Protein AF-A0AAU9WNB5-F1 (afdb_monomer_lite)

pLDDT: mean 77.64, std 17.37, range [28.16, 93.88]

Secondary structure (DSSP, 8-state):
---HHHHHHHHHHHHHHHHHHHHHHHHHHHHHTTT--TTTSTTSSS-HHHHHHHHHHHHHHHHHHHHHHHHHHHTSTTB-HHHHHHHHTT-HHHHHHHHHHHHHHHHHIIIIITT--HHHHHHHHHHHHHHHHHHHHHHHHHH--HHHHHHHHHHHS-HHHHHHHHHHHHHHHHHHHHHHHHHHHHHHHHHHTT---S-SSHHHHHHHHHHHHHHHHHHHHHHHHHHHS-----S-B---S---GGGHHHHHHHHHHHTTS----

Sequence (265 aa):
MVLWPIGFAFALLWLIRLTFTLLFVVPAFACLSNDTSTEVCGNSVFTQRKKDDINIAGTFVEAGNSILIILLIFLWGNFNVANFFLATLRLAVFWYWMGLFCVQIVSIINTDVLPGEGSWIAIGVGLFLEFATLMLLCLALKFVKKSIVSAWIYRSTSQRWAKFFYCIYVSTLWMYLLRNLALVTYDMALFAMNINSHAKSKQIDHLTRIINIATRSSFVQFFYAAIFRNIKLSNVCEEGGRVAQTGQGLVDSLDTVLKWEPSIK

Foldseek 3Di:
DPCVVVLVVLVVLLVVLVVLLCLQLVLLVQQLVVLAGLCPSAQRVHHNVVSLVSLLVSLQSLLVVLVVLLVVLPPPPQFDPVVLVVVLVVDPVSVVLVVLLVLLLVLLCQFQVVVDDPSSNSNSVSNNSNSVSLSSSLSSLLQDFLVNLLVVLPVPDPPVVSVSSSCSVLSVLVSLLSSLVSQLVSLVSCQVSVRADNGPDSVSRNSNSVSSNVSSVVSNVSSVCSNPPRDDDDPSGPPPDDDDPVCVVVVVVVVVVVVPDDDDD

Structure (mmCIF, N/CA/C/O backbone):
data_AF-A0AAU9WNB5-F1
#
_entry.id   AF-A0AAU9WNB5-F1
#
loop_
_atom_site.group_PDB
_atom_site.id
_atom_site.type_symbol
_atom_site.label_atom_id
_atom_site.label_alt_id
_atom_site.label_comp_id
_atom_site.label_asym_id
_atom_site.label_entity_id
_atom_site.label_seq_id
_atom_site.pdbx_PDB_ins_code
_atom_site.Cartn_x
_atom_site.Cartn_y
_atom_site.Cartn_z
_atom_site.occupancy
_atom_site.B_iso_or_equiv
_atom_site.auth_seq_id
_atom_site.auth_comp_id
_atom_site.auth_asym_id
_atom_site.auth_atom_id
_atom_site.pdbx_PDB_model_num
ATOM 1 N N . MET A 1 1 ? -22.357 12.833 15.442 1.00 49.22 1 MET A N 1
ATOM 2 C CA . MET A 1 1 ? -21.345 13.013 14.379 1.00 49.22 1 MET A CA 1
ATOM 3 C C . MET A 1 1 ? -21.885 12.355 13.121 1.00 49.22 1 MET A C 1
ATOM 5 O O . MET A 1 1 ? -22.282 11.197 13.186 1.00 49.22 1 MET A O 1
ATOM 9 N N . VAL A 1 2 ? -22.029 13.092 12.020 1.00 57.69 2 VAL A N 1
ATOM 10 C CA . VAL A 1 2 ? -22.652 12.556 10.802 1.00 57.69 2 VAL A CA 1
ATOM 11 C C . VAL A 1 2 ? -21.622 11.648 10.121 1.00 57.69 2 VAL A C 1
ATOM 13 O O . VAL A 1 2 ? -20.703 12.125 9.472 1.00 57.69 2 VAL A O 1
ATOM 16 N N . LEU A 1 3 ? -21.727 10.333 10.341 1.00 69.06 3 LEU A N 1
ATOM 17 C CA . LEU A 1 3 ? -20.844 9.299 9.766 1.00 69.06 3 LEU A CA 1
ATOM 18 C C . LEU A 1 3 ? -20.997 9.158 8.242 1.00 69.06 3 LEU A C 1
ATOM 20 O O . LEU A 1 3 ? -20.143 8.594 7.571 1.00 69.06 3 LEU A O 1
ATOM 24 N N . TRP A 1 4 ? -22.0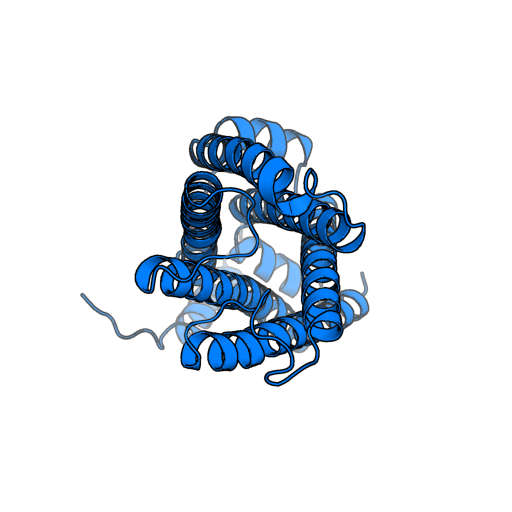80 9.690 7.688 1.00 71.56 4 TRP A N 1
ATOM 25 C CA . TRP A 1 4 ? -22.433 9.637 6.271 1.00 71.56 4 TRP A CA 1
ATOM 26 C C . TRP A 1 4 ? -21.386 10.171 5.284 1.00 71.56 4 TRP A C 1
ATOM 28 O O . TRP A 1 4 ? -21.001 9.400 4.406 1.00 71.56 4 TRP A O 1
ATOM 38 N N . PRO A 1 5 ? -20.897 11.424 5.393 1.00 78.56 5 PRO A N 1
ATOM 39 C CA . PRO A 1 5 ? -19.855 11.942 4.509 1.00 78.56 5 PRO A CA 1
ATOM 40 C C . PRO A 1 5 ? -18.595 11.081 4.560 1.00 78.56 5 PRO A C 1
ATOM 42 O O . PRO A 1 5 ? -17.977 10.845 3.528 1.00 78.56 5 PRO A O 1
ATOM 45 N N . ILE A 1 6 ? -18.264 10.544 5.738 1.00 77.56 6 ILE A N 1
ATOM 46 C CA . ILE A 1 6 ? -17.130 9.639 5.912 1.00 77.56 6 ILE A CA 1
ATOM 47 C C . ILE A 1 6 ? -17.384 8.349 5.121 1.00 77.56 6 ILE A C 1
ATOM 49 O O . ILE A 1 6 ? -16.577 7.991 4.276 1.00 77.56 6 ILE A O 1
ATOM 53 N N . GLY A 1 7 ? -18.528 7.684 5.296 1.00 78.44 7 GLY A N 1
ATOM 54 C CA . GLY A 1 7 ? -18.840 6.446 4.559 1.00 78.44 7 GLY A CA 1
ATOM 55 C C . GLY A 1 7 ? -18.904 6.616 3.055 1.00 78.44 7 GLY A C 1
ATOM 56 O O . GLY A 1 7 ? -18.404 5.762 2.330 1.00 78.44 7 GLY A O 1
ATOM 57 N N . PHE A 1 8 ? -19.490 7.717 2.589 1.00 82.75 8 PHE A N 1
ATOM 58 C CA . PHE A 1 8 ? -19.524 8.034 1.167 1.00 82.75 8 PHE A CA 1
ATOM 59 C C . PHE A 1 8 ? -18.112 8.252 0.614 1.00 82.75 8 PHE A C 1
ATOM 61 O O . PHE A 1 8 ? -17.765 7.668 -0.410 1.00 82.75 8 PHE A O 1
ATOM 68 N N . ALA A 1 9 ? -17.271 9.009 1.328 1.00 82.94 9 ALA A N 1
ATOM 69 C CA . ALA A 1 9 ? -15.869 9.172 0.964 1.00 82.94 9 ALA A CA 1
ATOM 70 C C . ALA A 1 9 ? -15.151 7.816 0.915 1.00 82.94 9 ALA A C 1
ATOM 72 O O . ALA A 1 9 ? -14.508 7.510 -0.079 1.00 82.94 9 ALA A O 1
ATOM 73 N N . PHE A 1 10 ? -15.327 6.949 1.915 1.00 82.56 10 PHE A N 1
ATOM 74 C CA . PHE A 1 10 ? -14.733 5.609 1.912 1.00 82.56 10 PHE A CA 1
ATOM 75 C C . PHE A 1 10 ? -15.207 4.730 0.755 1.00 82.56 10 PHE A C 1
ATOM 77 O O . PHE A 1 10 ? -14.392 4.024 0.167 1.00 82.56 10 PHE A O 1
ATOM 84 N N . ALA A 1 11 ? -16.494 4.767 0.411 1.00 86.25 11 ALA A N 1
ATOM 85 C CA . ALA A 1 11 ? -17.019 4.035 -0.737 1.00 86.25 11 ALA A CA 1
ATOM 86 C C . ALA A 1 11 ? -16.405 4.544 -2.051 1.00 86.25 11 ALA A C 1
ATOM 88 O O . ALA A 1 11 ? -16.020 3.747 -2.906 1.00 86.25 11 ALA A O 1
ATOM 89 N N . LEU A 1 12 ? -16.248 5.863 -2.192 1.00 87.81 12 LEU A N 1
ATOM 90 C CA . LEU A 1 12 ? -15.590 6.461 -3.349 1.00 87.81 12 LEU A CA 1
ATOM 91 C C . LEU A 1 12 ? -14.110 6.062 -3.422 1.00 87.81 12 LEU A C 1
ATOM 93 O O . LEU A 1 12 ? -13.644 5.627 -4.470 1.00 87.81 12 LEU A O 1
ATOM 97 N N . LEU A 1 13 ? -13.381 6.137 -2.307 1.00 85.81 13 LEU A N 1
ATOM 98 C CA . LEU A 1 13 ? -11.979 5.718 -2.238 1.00 85.81 13 LEU A CA 1
ATOM 99 C C . LEU A 1 13 ? -11.810 4.225 -2.534 1.00 85.81 13 LEU A C 1
ATOM 101 O O . LEU A 1 13 ? -10.850 3.830 -3.195 1.00 85.81 13 LEU A O 1
ATOM 105 N N . TRP A 1 14 ? -12.763 3.402 -2.094 1.00 88.50 14 TRP A N 1
ATOM 106 C CA . TRP A 1 14 ? -12.820 1.981 -2.417 1.00 88.50 14 TRP A CA 1
ATOM 107 C C . TRP A 1 14 ? -12.959 1.754 -3.930 1.00 88.50 14 TRP A C 1
ATOM 109 O O . TRP A 1 14 ? -12.175 0.996 -4.503 1.00 88.50 14 TRP A O 1
ATOM 119 N N . LEU A 1 15 ? -13.882 2.464 -4.594 1.00 89.62 15 LEU A N 1
ATOM 120 C CA . LEU A 1 15 ? -14.081 2.390 -6.049 1.00 89.62 15 LEU A CA 1
ATOM 121 C C . LEU A 1 15 ? -12.853 2.867 -6.827 1.00 89.62 15 LEU A C 1
ATOM 123 O O . LEU A 1 15 ? -12.437 2.222 -7.792 1.00 89.62 15 LEU A O 1
ATOM 127 N N . ILE A 1 16 ? -12.246 3.972 -6.393 1.00 89.31 16 ILE A N 1
ATOM 128 C CA . ILE A 1 16 ? -11.027 4.506 -7.001 1.00 89.31 16 ILE A CA 1
ATOM 129 C C . ILE A 1 16 ? -9.899 3.474 -6.883 1.00 89.31 16 ILE A C 1
ATOM 131 O O . ILE A 1 16 ? -9.244 3.164 -7.878 1.00 89.31 16 ILE A O 1
ATOM 135 N N . ARG A 1 17 ? -9.701 2.878 -5.700 1.00 88.00 17 ARG A N 1
ATOM 136 C CA . ARG A 1 17 ? -8.678 1.844 -5.491 1.00 88.00 17 ARG A CA 1
ATOM 137 C C . ARG A 1 17 ? -8.916 0.619 -6.369 1.00 88.00 17 ARG A C 1
ATOM 139 O O . ARG A 1 17 ? -7.965 0.113 -6.964 1.00 88.00 17 ARG A O 1
ATOM 146 N N . LEU A 1 18 ? -10.160 0.148 -6.469 1.00 88.94 18 LEU A N 1
ATOM 147 C CA . LEU A 1 18 ? -10.516 -0.962 -7.355 1.00 88.94 18 LEU A CA 1
ATOM 148 C C . LEU A 1 18 ? -10.165 -0.638 -8.806 1.00 88.94 18 LEU A C 1
ATOM 150 O O . LEU A 1 18 ? -9.531 -1.446 -9.479 1.00 88.94 18 LEU A O 1
ATOM 154 N N . THR A 1 19 ? -10.502 0.571 -9.248 1.00 90.94 19 THR A N 1
ATOM 155 C CA . THR A 1 19 ? -10.218 1.042 -10.604 1.00 90.94 19 THR A CA 1
ATOM 156 C C . THR A 1 19 ? -8.719 1.047 -10.892 1.00 90.94 19 THR A C 1
ATOM 158 O O . THR A 1 19 ? -8.293 0.423 -11.857 1.00 90.94 19 THR A O 1
ATOM 161 N N . PHE A 1 20 ? -7.895 1.661 -10.036 1.00 89.56 20 PHE A N 1
ATOM 162 C CA . PHE A 1 20 ? -6.438 1.673 -10.228 1.00 89.56 20 PHE A CA 1
ATOM 163 C C . PHE A 1 20 ? -5.807 0.280 -10.145 1.00 89.56 20 PHE A C 1
ATOM 165 O O . PHE A 1 20 ? -4.885 -0.014 -10.899 1.00 89.56 20 PHE A O 1
ATOM 172 N N . THR A 1 21 ? -6.331 -0.601 -9.290 1.00 88.75 21 THR A N 1
ATOM 173 C CA . THR A 1 21 ? -5.864 -1.994 -9.225 1.00 88.75 21 THR A CA 1
ATOM 174 C C . THR A 1 21 ? -6.124 -2.711 -10.552 1.00 88.75 21 THR A C 1
ATOM 176 O O . THR A 1 21 ? -5.228 -3.357 -11.086 1.00 88.75 21 THR A O 1
ATOM 179 N N . LEU A 1 22 ? -7.318 -2.557 -11.133 1.00 89.62 22 LEU A N 1
ATOM 180 C CA . LEU A 1 22 ? -7.649 -3.149 -12.434 1.00 89.62 22 LEU A CA 1
ATOM 181 C C . LEU A 1 22 ? -6.843 -2.525 -13.581 1.00 89.62 22 LEU A C 1
ATOM 183 O O . LEU A 1 22 ? -6.348 -3.250 -14.442 1.00 89.62 22 LEU A O 1
ATOM 187 N N . LEU A 1 23 ? -6.673 -1.200 -13.570 1.00 90.00 23 LEU A N 1
ATOM 188 C CA . LEU A 1 23 ? -5.874 -0.475 -14.562 1.00 90.00 23 LEU A CA 1
ATOM 189 C C . LEU A 1 23 ? -4.389 -0.854 -14.530 1.00 90.00 23 LEU A C 1
ATOM 191 O O . LEU A 1 23 ? -3.723 -0.693 -15.546 1.00 90.00 23 LEU A O 1
ATOM 195 N N . PHE A 1 24 ? -3.886 -1.373 -13.408 1.00 87.94 24 PHE A N 1
ATOM 196 C CA . PHE A 1 24 ? -2.554 -1.969 -13.315 1.00 87.94 24 PHE A CA 1
ATOM 197 C C . PHE A 1 24 ? -2.538 -3.431 -13.787 1.00 87.94 24 PHE A C 1
ATOM 199 O O . PHE A 1 24 ? -1.715 -3.819 -14.615 1.00 87.94 24 PHE A O 1
ATOM 206 N N . VAL A 1 25 ? -3.470 -4.249 -13.286 1.00 88.38 25 VAL A N 1
ATOM 207 C CA . VAL A 1 25 ? -3.493 -5.701 -13.523 1.00 88.38 25 VAL A CA 1
ATOM 208 C C . VAL A 1 25 ? -3.704 -6.050 -14.998 1.00 88.38 25 VAL A C 1
ATOM 210 O O . VAL A 1 25 ? -3.050 -6.957 -15.508 1.00 88.38 25 VAL A O 1
ATOM 213 N N . VAL A 1 26 ? -4.592 -5.340 -15.700 1.00 88.56 26 VAL A N 1
ATOM 214 C CA . VAL A 1 26 ? -4.909 -5.647 -17.106 1.00 88.56 26 VAL A CA 1
ATOM 215 C C . VAL A 1 26 ? -3.683 -5.468 -18.023 1.00 88.56 26 VAL A C 1
ATOM 217 O O . VAL A 1 26 ? -3.340 -6.422 -18.725 1.00 88.56 26 VAL A O 1
ATOM 220 N N . PRO A 1 27 ? -2.965 -4.326 -18.008 1.00 86.06 27 PRO A N 1
ATOM 221 C CA . PRO A 1 27 ? -1.699 -4.194 -18.730 1.00 86.06 27 PRO A CA 1
ATOM 222 C C . PRO A 1 27 ? -0.629 -5.175 -18.255 1.00 86.06 27 PRO A C 1
ATOM 224 O O . PRO A 1 27 ? 0.091 -5.718 -19.085 1.00 86.06 27 PRO A O 1
ATOM 227 N N . ALA A 1 28 ? -0.532 -5.435 -16.947 1.00 86.75 28 ALA A N 1
ATOM 228 C CA . ALA A 1 28 ? 0.459 -6.359 -16.403 1.00 86.75 28 ALA A CA 1
ATOM 229 C C . ALA A 1 28 ? 0.333 -7.765 -17.008 1.00 86.75 28 ALA A C 1
ATOM 231 O O . ALA A 1 28 ? 1.332 -8.331 -17.450 1.00 86.75 28 ALA A O 1
ATOM 232 N N . PHE A 1 29 ? -0.888 -8.298 -17.119 1.00 88.06 29 PHE A N 1
ATOM 233 C CA . PHE A 1 29 ? -1.125 -9.584 -17.780 1.00 88.06 29 PHE A CA 1
ATOM 234 C C . PHE A 1 29 ? -0.746 -9.571 -19.263 1.00 88.06 29 PHE A C 1
ATOM 236 O O . PHE A 1 29 ? -0.083 -10.497 -19.724 1.00 88.06 29 PHE A O 1
ATOM 243 N N . ALA A 1 30 ? -1.126 -8.524 -20.001 1.00 87.44 30 ALA A N 1
ATOM 244 C CA . ALA A 1 30 ? -0.807 -8.403 -21.425 1.00 87.44 30 ALA A CA 1
ATOM 245 C C . ALA A 1 30 ? 0.701 -8.242 -21.696 1.00 87.44 30 ALA A C 1
ATOM 247 O O . ALA A 1 30 ? 1.187 -8.589 -22.770 1.00 87.44 30 ALA A O 1
ATOM 248 N N . CYS A 1 31 ? 1.446 -7.691 -20.740 1.00 86.38 31 CYS A N 1
ATOM 249 C CA . CYS A 1 31 ? 2.894 -7.548 -20.840 1.00 86.38 31 CYS A CA 1
ATOM 250 C C . CYS A 1 31 ? 3.626 -8.839 -20.482 1.00 86.38 31 CYS A C 1
ATOM 252 O O . CYS A 1 31 ? 4.516 -9.257 -21.225 1.00 86.38 31 CYS A O 1
ATOM 254 N N . LEU A 1 32 ? 3.182 -9.519 -19.421 1.00 87.44 32 LEU A N 1
ATOM 255 C CA . LEU A 1 32 ? 3.701 -10.832 -19.045 1.00 87.44 32 LEU A CA 1
ATOM 256 C C . LEU A 1 32 ? 3.471 -11.879 -20.140 1.00 87.44 32 LEU A C 1
ATOM 258 O O . LEU A 1 32 ? 4.357 -12.689 -20.379 1.00 87.44 32 LEU A O 1
ATOM 262 N N . SER A 1 33 ? 2.340 -11.841 -20.856 1.00 86.69 33 SER A N 1
ATOM 263 C CA . SER A 1 33 ? 2.106 -12.748 -21.993 1.00 86.69 33 SER A CA 1
ATOM 264 C C . SER A 1 33 ? 3.069 -12.535 -23.164 1.00 86.69 33 SER A C 1
ATOM 266 O O . SER A 1 33 ? 3.174 -13.403 -24.023 1.00 86.69 33 SER A O 1
ATOM 268 N N . ASN A 1 34 ? 3.748 -11.386 -23.203 1.00 85.31 34 ASN A N 1
ATOM 269 C CA . ASN A 1 34 ? 4.757 -11.043 -24.200 1.00 85.31 34 ASN A CA 1
ATOM 270 C C . ASN A 1 34 ? 6.186 -11.113 -23.627 1.00 85.31 34 ASN A C 1
ATOM 272 O O . ASN A 1 34 ? 7.084 -10.506 -24.202 1.00 85.31 34 ASN A O 1
ATOM 276 N N . ASP A 1 35 ? 6.395 -11.774 -22.480 1.00 84.62 35 ASP A N 1
ATOM 277 C CA . ASP A 1 35 ? 7.688 -11.876 -21.781 1.00 84.62 35 ASP A CA 1
ATOM 278 C C . ASP A 1 35 ? 8.344 -10.512 -21.481 1.00 84.62 35 ASP A C 1
ATOM 280 O O . ASP A 1 35 ? 9.567 -10.359 -21.462 1.00 84.62 35 ASP A O 1
ATOM 284 N N . THR A 1 36 ? 7.521 -9.489 -21.234 1.00 83.00 36 THR A N 1
ATOM 285 C CA . THR A 1 36 ? 7.970 -8.119 -20.948 1.00 83.00 36 THR A CA 1
ATOM 286 C C . THR A 1 36 ? 7.381 -7.595 -19.646 1.00 83.00 36 THR A C 1
ATOM 288 O O . THR A 1 36 ? 6.345 -8.058 -19.168 1.00 83.00 36 THR A O 1
ATOM 291 N N . SER A 1 37 ? 8.038 -6.596 -19.062 1.00 81.44 37 SER A N 1
ATOM 292 C CA . SER A 1 37 ? 7.531 -5.894 -17.888 1.00 81.44 37 SER A CA 1
ATOM 293 C C . SER A 1 37 ? 6.691 -4.675 -18.291 1.00 81.44 37 SER A C 1
ATOM 295 O O . SER A 1 37 ? 6.804 -4.155 -19.406 1.00 81.44 37 SER A O 1
ATOM 297 N N . THR A 1 38 ? 5.830 -4.193 -17.395 1.00 81.19 38 THR A N 1
ATOM 298 C CA . THR A 1 38 ? 4.953 -3.033 -17.615 1.00 81.19 38 THR A CA 1
ATOM 299 C C . THR A 1 38 ? 5.709 -1.773 -18.028 1.00 81.19 38 THR A C 1
ATOM 301 O O . THR A 1 38 ? 5.156 -0.945 -18.756 1.00 81.19 38 THR A O 1
ATOM 304 N N . GLU A 1 39 ? 6.974 -1.665 -17.631 1.00 76.06 39 GLU A N 1
ATOM 305 C CA . GLU A 1 39 ? 7.881 -0.549 -17.899 1.00 76.06 39 GLU A CA 1
ATOM 306 C C . GLU A 1 39 ? 8.446 -0.552 -19.332 1.00 76.06 39 GLU A C 1
ATOM 308 O O . GLU A 1 39 ? 8.799 0.503 -19.848 1.00 76.06 39 GLU A O 1
ATOM 313 N N . VAL A 1 40 ? 8.525 -1.714 -19.997 1.00 79.50 40 VAL A N 1
ATOM 314 C CA . VAL A 1 40 ? 9.195 -1.855 -21.314 1.00 79.50 40 VAL A CA 1
ATOM 315 C C . VAL A 1 40 ? 8.317 -2.452 -22.412 1.00 79.50 40 VAL A C 1
ATOM 317 O O . VAL A 1 40 ? 8.664 -2.420 -23.588 1.00 79.50 40 VAL A O 1
ATOM 320 N N . CYS A 1 41 ? 7.137 -2.943 -22.054 1.00 82.06 41 CYS A N 1
ATOM 321 C CA . CYS A 1 41 ? 6.140 -3.560 -22.932 1.00 82.06 41 CYS A CA 1
ATOM 322 C C . CYS A 1 41 ? 5.514 -2.608 -23.986 1.00 82.06 41 CYS A C 1
ATOM 324 O O . CYS A 1 41 ? 4.575 -2.963 -24.703 1.00 82.06 41 CYS A O 1
ATOM 326 N N . GLY A 1 42 ? 6.004 -1.369 -24.090 1.00 79.50 42 GLY A N 1
ATOM 327 C CA . GLY A 1 42 ? 5.587 -0.413 -25.112 1.00 79.50 42 GLY A CA 1
ATOM 328 C C . GLY A 1 42 ? 4.097 -0.077 -25.032 1.00 79.50 42 GLY A C 1
ATOM 329 O O . GLY A 1 42 ? 3.566 0.169 -23.951 1.00 79.50 42 GLY A O 1
ATOM 330 N N . ASN A 1 43 ? 3.419 -0.062 -26.182 1.00 86.12 43 ASN A N 1
ATOM 331 C CA . ASN A 1 43 ? 2.025 0.382 -26.302 1.00 86.12 43 ASN A CA 1
ATOM 332 C C . ASN A 1 43 ? 0.986 -0.752 -26.184 1.00 86.12 43 ASN A C 1
ATOM 334 O O . ASN A 1 43 ? -0.141 -0.598 -26.658 1.00 86.12 43 ASN A O 1
ATOM 338 N N . SER A 1 44 ? 1.347 -1.895 -25.589 1.00 76.38 44 SER A N 1
ATOM 339 C CA . SER A 1 44 ? 0.384 -2.972 -25.332 1.00 76.38 44 SER A CA 1
ATOM 340 C C . SER A 1 44 ? -0.675 -2.512 -24.322 1.00 76.38 44 SER A C 1
ATOM 342 O O . SER A 1 44 ? -0.335 -2.080 -23.218 1.00 76.38 44 SER A O 1
ATOM 344 N N . VAL A 1 45 ? -1.957 -2.603 -24.699 1.00 82.94 45 VAL A N 1
ATOM 345 C CA . VAL A 1 45 ? -3.151 -2.108 -23.971 1.00 82.94 45 VAL A CA 1
ATOM 346 C C . VAL A 1 45 ? -3.212 -0.581 -23.826 1.00 82.94 45 VAL A C 1
ATOM 348 O O . VAL A 1 45 ? -4.187 0.042 -24.247 1.00 82.94 45 VAL A O 1
ATOM 351 N N . PHE A 1 46 ? -2.177 0.036 -23.261 1.00 84.06 46 PHE A N 1
ATOM 352 C CA . PHE A 1 46 ? -2.035 1.482 -23.104 1.00 84.06 46 PHE A CA 1
ATOM 353 C C . PHE A 1 46 ? -0.665 1.940 -23.598 1.00 84.06 46 PHE A C 1
ATOM 355 O O . PHE A 1 46 ? 0.286 1.164 -23.643 1.00 84.06 46 PHE A O 1
ATOM 362 N N . THR A 1 47 ? -0.541 3.227 -23.928 1.00 86.62 47 THR A N 1
ATOM 363 C CA . THR A 1 47 ? 0.769 3.815 -24.234 1.00 86.62 47 THR A CA 1
ATOM 364 C C . THR A 1 47 ? 1.679 3.794 -23.004 1.00 86.62 47 THR A C 1
ATOM 366 O O . THR A 1 47 ? 1.177 3.902 -21.884 1.00 86.62 47 THR A O 1
ATOM 369 N N . GLN A 1 48 ? 3.005 3.710 -23.193 1.00 83.31 48 GLN A N 1
ATOM 370 C CA . GLN A 1 48 ? 3.961 3.663 -22.070 1.00 83.31 48 GLN A CA 1
ATOM 371 C C . GLN A 1 48 ? 3.735 4.808 -21.075 1.00 83.31 48 GLN A C 1
ATOM 373 O O . GLN A 1 48 ? 3.490 4.566 -19.900 1.00 83.31 48 GLN A O 1
ATOM 378 N N . ARG A 1 49 ? 3.617 6.037 -21.591 1.00 84.12 49 ARG A N 1
ATOM 379 C CA . ARG A 1 49 ? 3.302 7.227 -20.792 1.00 84.12 49 ARG A CA 1
ATOM 380 C C . ARG A 1 49 ? 2.028 7.082 -19.953 1.00 84.12 49 ARG A C 1
ATOM 382 O O . ARG A 1 49 ? 2.018 7.471 -18.795 1.00 84.12 49 ARG A O 1
ATOM 389 N N . LYS A 1 50 ? 0.955 6.512 -20.516 1.00 85.81 50 LYS A N 1
ATOM 390 C CA . LYS A 1 50 ? -0.295 6.305 -19.768 1.00 85.81 50 LYS A CA 1
ATOM 391 C C . LYS A 1 50 ? -0.131 5.262 -18.668 1.00 85.81 50 LYS A C 1
ATOM 393 O O . LYS A 1 50 ? -0.729 5.430 -17.614 1.00 85.81 50 LYS A O 1
ATOM 398 N N . LYS A 1 51 ? 0.644 4.197 -18.899 1.00 85.81 51 LYS A N 1
ATOM 399 C CA . LYS A 1 51 ? 0.944 3.200 -17.859 1.00 85.81 51 LYS A CA 1
ATOM 400 C C . LYS A 1 51 ? 1.734 3.834 -16.717 1.00 85.81 51 LYS A C 1
ATOM 402 O O . LYS A 1 51 ? 1.367 3.640 -15.563 1.00 85.81 51 LYS A O 1
ATOM 407 N N . ASP A 1 52 ? 2.737 4.646 -17.039 1.00 82.62 52 ASP A N 1
ATOM 408 C CA . ASP A 1 52 ? 3.538 5.360 -16.042 1.00 82.62 52 ASP A CA 1
ATOM 409 C C . ASP A 1 52 ? 2.660 6.335 -15.235 1.00 82.62 52 ASP A C 1
ATOM 411 O O . ASP A 1 52 ? 2.665 6.292 -14.006 1.00 82.62 52 ASP A O 1
ATOM 415 N N . ASP A 1 53 ? 1.814 7.129 -15.904 1.00 85.50 53 ASP A N 1
ATOM 416 C CA . ASP A 1 53 ? 0.862 8.045 -15.255 1.00 85.50 53 ASP A CA 1
ATOM 417 C C . ASP A 1 53 ? -0.131 7.296 -14.343 1.00 85.50 53 ASP A C 1
ATOM 419 O O . ASP A 1 53 ? -0.403 7.732 -13.221 1.00 85.50 53 ASP A O 1
ATOM 423 N N . ILE A 1 54 ? -0.662 6.152 -14.796 1.00 87.31 54 ILE A N 1
ATOM 424 C CA . ILE A 1 54 ? -1.562 5.289 -14.012 1.00 87.31 54 ILE A CA 1
ATOM 425 C C . ILE A 1 54 ? -0.842 4.732 -12.783 1.00 87.31 54 ILE A C 1
ATOM 427 O O . ILE A 1 54 ? -1.421 4.738 -11.696 1.00 87.31 54 ILE A O 1
ATOM 431 N N . ASN A 1 55 ? 0.402 4.276 -12.930 1.00 84.88 55 ASN A N 1
ATOM 432 C CA . ASN A 1 55 ? 1.194 3.736 -11.829 1.00 84.88 55 ASN A CA 1
ATOM 433 C C . ASN A 1 55 ? 1.509 4.819 -10.794 1.00 84.88 55 ASN A C 1
ATOM 435 O O . ASN A 1 55 ? 1.304 4.599 -9.599 1.00 84.88 55 ASN A O 1
ATOM 439 N N . ILE A 1 56 ? 1.924 6.009 -11.240 1.00 85.50 56 ILE A N 1
ATOM 440 C CA . ILE A 1 56 ? 2.167 7.169 -10.373 1.00 85.50 56 ILE A CA 1
ATOM 441 C C . ILE A 1 56 ? 0.886 7.519 -9.615 1.00 85.50 56 ILE A C 1
ATOM 443 O O . ILE A 1 56 ? 0.863 7.501 -8.382 1.00 85.50 56 ILE A O 1
ATOM 447 N N . ALA A 1 57 ? -0.204 7.787 -10.338 1.00 87.81 57 ALA A N 1
ATOM 448 C CA . ALA A 1 57 ? -1.471 8.184 -9.738 1.00 87.81 57 ALA A CA 1
ATOM 449 C C . ALA A 1 57 ? -2.003 7.110 -8.780 1.00 87.81 57 ALA A C 1
ATOM 451 O O . ALA A 1 57 ? -2.397 7.424 -7.658 1.00 87.81 57 ALA A O 1
ATOM 452 N N . GLY A 1 58 ? -1.950 5.839 -9.180 1.00 86.44 58 GLY A N 1
ATOM 453 C CA . GLY A 1 58 ? -2.384 4.713 -8.363 1.00 86.44 58 GLY A CA 1
ATOM 454 C C . GLY A 1 58 ? -1.594 4.584 -7.064 1.00 86.44 58 GLY A C 1
ATOM 455 O O . GLY A 1 58 ? -2.184 4.263 -6.028 1.00 86.44 58 GLY A O 1
ATOM 456 N N . THR A 1 59 ? -0.289 4.852 -7.095 1.00 87.31 59 THR A N 1
ATOM 457 C CA . THR A 1 59 ? 0.602 4.818 -5.924 1.00 87.31 59 THR A CA 1
ATOM 458 C C . THR A 1 59 ? 0.304 5.977 -4.965 1.00 87.31 59 THR A C 1
ATOM 460 O O . THR A 1 59 ? 0.096 5.770 -3.769 1.00 87.31 59 THR A O 1
ATOM 463 N N . PHE A 1 60 ? 0.161 7.203 -5.479 1.00 88.00 60 PHE A N 1
ATOM 464 C CA . PHE A 1 60 ? -0.199 8.365 -4.654 1.00 88.00 60 PHE A CA 1
ATOM 465 C C . PHE A 1 60 ? -1.597 8.253 -4.044 1.00 88.00 60 PHE A C 1
ATOM 467 O O . PHE A 1 60 ? -1.795 8.596 -2.878 1.00 88.00 60 PHE A O 1
ATOM 474 N N . VAL A 1 61 ? -2.566 7.736 -4.802 1.00 89.75 61 VAL A N 1
ATOM 475 C CA . VAL A 1 61 ? -3.913 7.446 -4.295 1.00 89.75 61 VAL A CA 1
ATOM 476 C C . VAL A 1 61 ? -3.857 6.430 -3.154 1.00 89.75 61 VAL A C 1
ATOM 478 O O . VAL A 1 61 ? -4.572 6.579 -2.164 1.00 89.75 61 VAL A O 1
ATOM 481 N N . GLU A 1 62 ? -2.998 5.415 -3.250 1.00 88.94 62 GLU A N 1
ATOM 482 C CA . GLU A 1 62 ? -2.848 4.406 -2.199 1.00 88.94 62 GLU A CA 1
ATOM 483 C C . GLU A 1 62 ? -2.280 4.991 -0.910 1.00 88.94 62 GLU A C 1
ATOM 485 O O . GLU A 1 62 ? -2.815 4.755 0.179 1.00 88.94 62 GLU A O 1
ATOM 490 N N . ALA A 1 63 ? -1.237 5.805 -1.049 1.00 90.12 63 ALA A N 1
ATOM 491 C CA . ALA A 1 63 ? -0.658 6.543 0.056 1.00 90.12 63 ALA A CA 1
ATOM 492 C C . ALA A 1 63 ? -1.680 7.486 0.705 1.00 90.12 63 ALA A C 1
ATOM 494 O O . ALA A 1 63 ? -1.873 7.447 1.920 1.00 90.12 63 ALA A O 1
ATOM 495 N N . GLY A 1 64 ? -2.384 8.289 -0.097 1.00 88.69 64 GLY A N 1
ATOM 496 C CA . GLY A 1 64 ? -3.406 9.224 0.379 1.00 88.69 64 GLY A CA 1
ATOM 497 C C . GLY A 1 64 ? -4.541 8.523 1.126 1.00 88.69 64 GLY A C 1
ATOM 498 O O . GLY A 1 64 ? -4.929 8.952 2.213 1.00 88.69 64 GLY A O 1
ATOM 499 N N . ASN A 1 65 ? -5.018 7.393 0.602 1.00 88.69 65 ASN A N 1
ATOM 500 C CA . ASN A 1 65 ? -6.023 6.577 1.277 1.00 88.69 65 ASN A CA 1
ATOM 501 C C . ASN A 1 65 ? -5.517 6.033 2.613 1.00 88.69 65 ASN A C 1
ATOM 503 O O . ASN A 1 65 ? -6.229 6.088 3.614 1.00 88.69 65 ASN A O 1
ATOM 507 N N . SER A 1 66 ? -4.288 5.520 2.640 1.00 91.50 66 SER A N 1
ATOM 508 C CA . SER A 1 66 ? -3.689 4.983 3.862 1.00 91.50 66 SER A CA 1
ATOM 509 C C . SER A 1 66 ? -3.514 6.071 4.918 1.00 91.50 66 SER A C 1
ATOM 511 O O . SER A 1 66 ? -3.887 5.858 6.070 1.00 91.50 66 SER A O 1
ATOM 513 N N . ILE A 1 67 ? -3.065 7.266 4.521 1.00 91.00 67 ILE A N 1
ATOM 514 C CA . ILE A 1 67 ? -2.980 8.448 5.390 1.00 91.00 67 ILE A CA 1
ATOM 515 C C . ILE A 1 67 ? -4.351 8.804 5.958 1.00 91.00 67 ILE A C 1
ATOM 517 O O . ILE A 1 67 ? -4.471 8.985 7.167 1.00 91.00 67 ILE A O 1
ATOM 521 N N . LEU A 1 68 ? -5.394 8.872 5.126 1.00 89.81 68 LEU A N 1
ATOM 522 C CA . LEU A 1 68 ? -6.734 9.221 5.595 1.00 89.81 68 LEU A CA 1
ATOM 523 C C . LEU A 1 68 ? -7.234 8.231 6.655 1.00 89.81 68 LEU A C 1
ATOM 525 O O . LEU A 1 68 ? -7.782 8.643 7.676 1.00 89.81 68 LEU A O 1
ATOM 529 N N . ILE A 1 69 ? -7.009 6.932 6.447 1.00 89.31 69 ILE A N 1
ATOM 530 C CA . ILE A 1 69 ? -7.399 5.898 7.412 1.00 89.31 69 ILE A CA 1
ATOM 531 C C . ILE A 1 69 ? -6.581 6.012 8.700 1.00 89.31 69 ILE A C 1
ATOM 533 O O . ILE A 1 69 ? -7.156 5.932 9.784 1.00 89.31 69 ILE A O 1
ATOM 537 N N . ILE A 1 70 ? -5.269 6.238 8.605 1.00 91.56 70 ILE A N 1
ATOM 538 C CA . ILE A 1 70 ? -4.408 6.461 9.775 1.00 91.56 70 ILE A CA 1
ATOM 539 C C . ILE A 1 70 ? -4.900 7.663 10.577 1.00 91.56 70 ILE A C 1
ATOM 541 O O . ILE A 1 70 ? -5.065 7.554 11.788 1.00 91.56 70 ILE A O 1
ATOM 545 N N . LEU A 1 71 ? -5.186 8.787 9.914 1.00 89.94 71 LEU A N 1
ATOM 546 C CA . LEU A 1 71 ? -5.707 9.986 10.566 1.00 89.94 71 LEU A CA 1
ATOM 547 C C . LEU A 1 71 ? -7.031 9.703 11.269 1.00 89.94 71 LEU A C 1
ATOM 549 O O . LEU A 1 71 ? -7.215 10.118 12.406 1.00 89.94 71 LEU A O 1
ATOM 553 N N . LEU A 1 72 ? -7.933 8.948 10.644 1.00 87.31 72 LEU A N 1
ATOM 554 C CA . LEU A 1 72 ? -9.193 8.560 11.275 1.00 87.31 72 LEU A CA 1
ATOM 555 C C . LEU A 1 72 ? -8.994 7.663 12.497 1.00 87.31 72 LEU A C 1
ATOM 557 O O . LEU A 1 72 ? -9.728 7.816 13.468 1.00 87.31 72 LEU A O 1
ATOM 561 N N . ILE A 1 73 ? -8.010 6.760 12.473 1.00 87.81 73 ILE A N 1
ATOM 562 C CA . ILE A 1 73 ? -7.649 5.948 13.642 1.00 87.81 73 ILE A CA 1
ATOM 563 C C . ILE A 1 73 ? -7.040 6.834 14.733 1.00 87.81 73 ILE A C 1
ATOM 565 O O . ILE A 1 73 ? -7.418 6.710 15.888 1.00 87.81 73 ILE A O 1
ATOM 569 N N . PHE A 1 74 ? -6.130 7.744 14.394 1.00 88.31 74 PHE A N 1
ATOM 570 C CA . PHE A 1 74 ? -5.441 8.596 15.370 1.00 88.31 74 PHE A CA 1
ATOM 571 C C . PHE A 1 74 ? -6.361 9.642 15.999 1.00 88.31 74 PHE A C 1
ATOM 573 O O . PHE A 1 74 ? -6.201 9.981 17.167 1.00 88.31 74 PHE A O 1
ATOM 580 N N . LEU A 1 75 ? -7.337 10.131 15.237 1.00 86.44 75 LEU A N 1
ATOM 581 C CA . LEU A 1 75 ? -8.384 11.032 15.716 1.00 86.44 75 LEU A CA 1
ATOM 582 C C . LEU A 1 75 ? -9.555 10.275 16.359 1.00 86.44 75 LEU A C 1
ATOM 584 O O . LEU A 1 75 ? -10.504 10.897 16.841 1.00 86.44 75 LEU A O 1
ATOM 588 N N . TRP A 1 76 ? -9.521 8.939 16.377 1.00 81.69 76 TRP A N 1
ATOM 589 C CA . TRP A 1 76 ? -10.518 8.153 17.083 1.00 81.69 76 TRP A CA 1
ATOM 590 C C . TRP A 1 76 ? -10.295 8.337 18.580 1.00 81.69 76 TRP A C 1
ATOM 592 O O . TRP A 1 76 ? -9.282 7.897 19.109 1.00 81.69 76 TRP A O 1
ATOM 602 N N . GLY A 1 77 ? -11.250 8.952 19.283 1.00 71.69 77 GLY A N 1
ATOM 603 C CA . GLY A 1 77 ? -11.108 9.295 20.708 1.00 71.69 77 GLY A CA 1
ATOM 604 C C . GLY A 1 77 ? -10.781 8.132 21.662 1.00 71.69 77 GLY A C 1
ATOM 605 O O . GLY A 1 77 ? -10.447 8.383 22.809 1.00 71.69 77 GLY A O 1
ATOM 606 N N . ASN A 1 78 ? -10.838 6.879 21.196 1.00 75.38 78 ASN A N 1
ATOM 607 C CA . ASN A 1 78 ? -10.445 5.680 21.948 1.00 75.38 78 ASN A CA 1
ATOM 608 C C . ASN A 1 78 ? -9.000 5.212 21.670 1.00 75.38 78 ASN A C 1
ATOM 610 O O . ASN A 1 78 ? -8.571 4.191 22.213 1.00 75.38 78 ASN A O 1
ATOM 614 N N . PHE A 1 79 ? -8.271 5.882 20.774 1.00 82.44 79 PHE A N 1
ATOM 615 C CA . PHE A 1 79 ? -6.940 5.493 20.326 1.00 82.44 79 PHE A CA 1
ATOM 616 C C . PHE A 1 79 ? -5.890 6.474 20.850 1.00 82.44 79 PHE A C 1
ATOM 618 O O . PHE A 1 79 ? -5.812 7.625 20.427 1.00 82.44 79 PHE A O 1
ATOM 625 N N . ASN A 1 80 ? -5.043 6.012 21.768 1.00 87.50 80 ASN A N 1
ATOM 626 C CA . ASN A 1 80 ? -3.974 6.839 22.315 1.00 87.50 80 ASN A CA 1
ATOM 627 C C . ASN A 1 80 ? -2.716 6.751 21.432 1.00 87.50 80 ASN A C 1
ATOM 629 O O . ASN A 1 80 ? -1.981 5.763 21.473 1.00 87.50 80 ASN A O 1
ATOM 633 N N . VAL A 1 81 ? -2.461 7.803 20.649 1.00 87.19 81 VAL A N 1
ATOM 634 C CA . VAL A 1 81 ? -1.346 7.874 19.686 1.00 87.19 81 VAL A CA 1
ATOM 635 C C . VAL A 1 81 ? 0.026 7.771 20.365 1.00 87.19 81 VAL A C 1
ATOM 637 O O . VAL A 1 81 ? 0.918 7.097 19.850 1.00 87.19 81 VAL A O 1
ATOM 640 N N . ALA A 1 82 ? 0.207 8.381 21.540 1.00 86.94 82 ALA A N 1
ATOM 641 C CA . ALA A 1 82 ? 1.479 8.318 22.262 1.00 86.94 82 ALA A CA 1
ATOM 642 C C . ALA A 1 82 ? 1.785 6.883 22.724 1.00 86.94 82 ALA A C 1
ATOM 644 O O . ALA A 1 82 ? 2.873 6.355 22.477 1.00 86.94 82 ALA A O 1
ATOM 645 N N . ASN A 1 83 ? 0.789 6.216 23.314 1.00 86.88 83 ASN A N 1
ATOM 646 C CA . ASN A 1 83 ? 0.912 4.816 23.720 1.00 86.88 83 ASN A CA 1
ATOM 647 C C . ASN A 1 83 ? 1.090 3.887 22.516 1.00 86.88 83 ASN A C 1
ATOM 649 O O . ASN A 1 83 ? 1.835 2.912 22.609 1.00 86.88 83 ASN A O 1
ATOM 653 N N . PHE A 1 84 ? 0.459 4.198 21.381 1.00 89.69 84 PHE A N 1
ATOM 654 C CA . PHE A 1 84 ? 0.641 3.457 20.138 1.00 89.69 84 PHE A CA 1
ATOM 655 C C . PHE A 1 84 ? 2.108 3.427 19.697 1.00 89.69 84 PHE A C 1
ATOM 657 O O . PHE A 1 84 ? 2.624 2.341 19.431 1.00 89.69 84 PHE A O 1
ATOM 664 N N . PHE A 1 85 ? 2.808 4.566 19.659 1.00 88.25 85 PHE A N 1
ATOM 665 C CA . PHE A 1 85 ? 4.218 4.581 19.254 1.00 88.25 85 PHE A CA 1
ATOM 666 C C . PHE A 1 85 ? 5.105 3.799 20.233 1.00 88.25 85 PHE A C 1
ATOM 668 O O . PHE A 1 85 ? 5.912 2.973 19.804 1.00 88.25 85 PHE A O 1
ATOM 675 N N . LEU A 1 86 ? 4.899 3.969 21.543 1.00 87.62 86 LEU A N 1
ATOM 676 C CA . LEU A 1 86 ? 5.643 3.225 22.567 1.00 87.62 86 LEU A CA 1
ATOM 677 C C . LEU A 1 86 ? 5.409 1.710 22.482 1.00 87.62 86 LEU A C 1
ATOM 679 O O . LEU A 1 86 ? 6.348 0.926 22.625 1.00 87.62 86 LEU A O 1
ATOM 683 N N . ALA A 1 87 ? 4.167 1.287 22.242 1.00 86.81 87 ALA A N 1
ATOM 684 C CA . ALA A 1 87 ? 3.816 -0.121 22.085 1.00 86.81 87 ALA A CA 1
ATOM 685 C C . ALA A 1 87 ? 4.360 -0.700 20.772 1.00 86.81 87 ALA A C 1
ATOM 687 O O . ALA A 1 87 ? 4.837 -1.833 20.748 1.00 86.81 87 ALA A O 1
ATOM 688 N N . THR A 1 88 ? 4.328 0.084 19.695 1.00 87.19 88 THR A N 1
ATOM 689 C CA . THR A 1 88 ? 4.793 -0.317 18.363 1.00 87.19 88 THR A CA 1
ATOM 690 C C . THR A 1 88 ? 6.277 -0.664 18.360 1.00 87.19 88 THR A C 1
ATOM 692 O O . THR A 1 88 ? 6.647 -1.717 17.843 1.00 87.19 88 THR A O 1
ATOM 695 N N . LEU A 1 89 ? 7.113 0.142 19.024 1.00 88.00 89 LEU A N 1
ATOM 696 C CA . LEU A 1 89 ? 8.556 -0.106 19.144 1.00 88.00 89 LEU A CA 1
ATOM 697 C C . LEU A 1 89 ? 8.897 -1.440 19.835 1.00 88.00 89 LEU A C 1
ATOM 699 O O . LEU A 1 89 ? 9.989 -1.974 19.652 1.00 88.00 89 LEU A O 1
ATOM 703 N N . ARG A 1 90 ? 7.972 -2.007 20.619 1.00 87.31 90 ARG A N 1
ATOM 704 C CA . ARG A 1 90 ? 8.159 -3.295 21.311 1.00 87.31 90 ARG A CA 1
ATOM 705 C C . ARG A 1 90 ? 7.782 -4.504 20.451 1.00 87.31 90 ARG A C 1
ATOM 707 O O . ARG A 1 90 ? 7.999 -5.639 20.866 1.00 87.31 90 ARG A O 1
ATOM 714 N N . LEU A 1 91 ? 7.192 -4.297 19.274 1.00 85.94 91 LEU A N 1
ATOM 715 C CA . LEU A 1 91 ? 6.750 -5.386 18.410 1.00 85.94 91 LEU A CA 1
ATOM 716 C C . LEU A 1 91 ? 7.891 -5.890 17.520 1.00 85.94 91 LEU A C 1
ATOM 718 O O . LEU A 1 91 ? 8.465 -5.131 16.749 1.00 85.94 91 LEU A O 1
ATOM 722 N N . ALA A 1 92 ? 8.135 -7.203 17.504 1.00 87.75 92 ALA A N 1
ATOM 723 C CA . ALA A 1 92 ? 9.099 -7.804 16.574 1.00 87.75 92 ALA A CA 1
ATOM 724 C C . ALA A 1 92 ? 8.760 -7.516 15.095 1.00 87.75 92 ALA A C 1
ATOM 726 O O . ALA A 1 92 ? 9.649 -7.249 14.292 1.00 87.75 92 ALA A O 1
ATOM 727 N N . VAL A 1 93 ? 7.465 -7.497 14.742 1.00 87.31 93 VAL A N 1
ATOM 728 C CA . VAL A 1 93 ? 7.020 -7.191 13.368 1.00 87.31 93 VAL A CA 1
ATOM 729 C C . VAL A 1 93 ? 7.374 -5.765 12.934 1.00 87.31 93 VAL A C 1
ATOM 731 O O . VAL A 1 93 ? 7.614 -5.541 11.755 1.00 87.31 93 VAL A O 1
ATOM 734 N N . PHE A 1 94 ? 7.435 -4.813 13.874 1.00 89.62 94 PHE A N 1
ATOM 735 C CA . PHE A 1 94 ? 7.828 -3.439 13.566 1.00 89.62 94 PHE A CA 1
ATOM 736 C C . PHE A 1 94 ? 9.274 -3.409 13.072 1.00 89.62 94 PHE A C 1
ATOM 738 O O . PHE A 1 94 ? 9.540 -2.878 12.001 1.00 89.62 94 PHE A O 1
ATOM 745 N N . TRP A 1 95 ? 10.190 -4.055 13.795 1.00 91.88 95 TRP A N 1
ATOM 746 C CA . TRP A 1 95 ? 11.600 -4.119 13.408 1.00 91.88 95 TRP A CA 1
ATOM 747 C C . TRP A 1 95 ? 11.823 -4.886 12.105 1.00 91.88 95 TRP A C 1
ATOM 749 O O . TRP A 1 95 ? 12.645 -4.473 11.292 1.00 91.88 95 TRP A O 1
ATOM 759 N N . TYR A 1 96 ? 11.056 -5.955 11.873 1.00 91.19 96 TYR A N 1
ATOM 760 C CA . TYR A 1 96 ? 11.070 -6.676 10.600 1.00 91.19 96 TYR A CA 1
ATOM 761 C C . TYR A 1 96 ? 10.686 -5.765 9.422 1.00 91.19 96 TYR A C 1
ATOM 763 O O . TYR A 1 96 ? 11.428 -5.680 8.443 1.00 91.19 96 TYR A O 1
ATOM 771 N N . TRP A 1 97 ? 9.571 -5.034 9.530 1.00 92.56 97 TRP A N 1
ATOM 772 C CA . TRP A 1 97 ? 9.144 -4.105 8.480 1.00 92.56 97 TRP A CA 1
ATOM 773 C C . TRP A 1 97 ? 10.084 -2.913 8.319 1.00 92.56 97 TRP A C 1
ATOM 775 O O . TRP A 1 97 ? 10.376 -2.544 7.188 1.00 92.56 97 TRP A O 1
ATOM 785 N N . MET A 1 98 ? 10.625 -2.364 9.409 1.00 91.19 98 MET A N 1
ATOM 786 C CA . MET A 1 98 ? 11.637 -1.306 9.343 1.00 91.19 98 MET A CA 1
ATOM 787 C C . MET A 1 98 ? 12.904 -1.769 8.621 1.00 91.19 98 MET A C 1
ATOM 789 O O . MET A 1 98 ? 13.447 -1.027 7.807 1.00 91.19 98 MET A O 1
ATOM 793 N N . GLY A 1 99 ? 13.358 -3.000 8.877 1.00 90.44 99 GLY A N 1
ATOM 794 C CA . GLY A 1 99 ? 14.493 -3.592 8.173 1.00 90.44 99 GLY A CA 1
ATOM 795 C C . GLY A 1 99 ? 14.245 -3.665 6.668 1.00 90.44 99 GLY A C 1
ATOM 796 O O . GLY A 1 99 ? 15.044 -3.141 5.896 1.00 90.44 99 GLY A O 1
ATOM 797 N N . LEU A 1 100 ? 13.108 -4.238 6.255 1.00 89.44 100 LEU A N 1
ATOM 798 C CA . LEU A 1 100 ? 12.716 -4.292 4.842 1.00 89.44 100 LEU A CA 1
ATOM 799 C C . LEU A 1 100 ? 12.604 -2.898 4.220 1.00 89.44 100 LEU A C 1
ATOM 801 O O . LEU A 1 100 ? 13.116 -2.678 3.127 1.00 89.44 100 LEU A O 1
ATOM 805 N N . PHE A 1 101 ? 12.008 -1.947 4.939 1.00 88.62 101 PHE A N 1
ATOM 806 C CA . PHE A 1 101 ? 11.846 -0.571 4.487 1.00 88.62 101 PHE A CA 1
ATOM 807 C C . PHE A 1 101 ? 13.195 0.117 4.236 1.00 88.62 101 PHE A C 1
ATOM 809 O O . PHE A 1 101 ? 13.367 0.767 3.209 1.00 88.62 101 PHE A O 1
ATOM 816 N N . CYS A 1 102 ? 14.192 -0.084 5.102 1.00 88.56 102 CYS A N 1
ATOM 817 C CA . CYS A 1 102 ? 15.539 0.446 4.885 1.00 88.56 102 CYS A CA 1
ATOM 818 C C . CYS A 1 102 ? 16.182 -0.096 3.600 1.00 88.56 102 CYS A C 1
ATOM 820 O O . CYS A 1 102 ? 16.754 0.675 2.829 1.00 88.56 102 CYS A O 1
ATOM 822 N N . VAL A 1 103 ? 16.077 -1.403 3.337 1.00 85.75 103 VAL A N 1
ATOM 823 C CA . VAL A 1 103 ? 16.639 -1.983 2.104 1.00 85.75 103 VAL A CA 1
ATOM 824 C C . VAL A 1 103 ? 15.847 -1.521 0.874 1.00 85.75 103 VAL A C 1
ATOM 826 O O . VAL A 1 103 ? 16.436 -1.223 -0.166 1.00 85.75 103 VAL A O 1
ATOM 829 N N . GLN A 1 104 ? 14.528 -1.373 1.011 1.00 85.19 104 GLN A N 1
ATOM 830 C CA . GLN A 1 104 ? 13.640 -0.848 -0.023 1.00 85.19 104 GLN A CA 1
ATOM 831 C C . GLN A 1 104 ? 14.020 0.582 -0.438 1.00 85.19 104 GLN A C 1
ATOM 833 O O . GLN A 1 104 ? 14.038 0.879 -1.629 1.00 85.19 104 GLN A O 1
ATOM 838 N N . ILE A 1 105 ? 14.380 1.452 0.513 1.00 83.69 105 ILE A N 1
ATOM 839 C CA . ILE A 1 105 ? 14.854 2.818 0.227 1.00 83.69 105 ILE A CA 1
ATOM 840 C C . ILE A 1 105 ? 16.088 2.783 -0.671 1.00 83.69 105 ILE A C 1
ATOM 842 O O . ILE A 1 105 ? 16.129 3.457 -1.698 1.00 83.69 105 ILE A O 1
ATOM 846 N N . VAL A 1 106 ? 17.093 1.991 -0.289 1.00 81.44 106 VAL A N 1
ATOM 847 C CA . VAL A 1 106 ? 18.345 1.884 -1.050 1.00 81.44 106 VAL A CA 1
ATOM 848 C C . VAL A 1 106 ? 18.064 1.375 -2.461 1.00 81.44 106 VAL A C 1
ATOM 850 O O . VAL A 1 106 ? 18.621 1.888 -3.428 1.00 81.44 106 VAL A O 1
ATOM 853 N N . SER A 1 107 ? 17.181 0.390 -2.583 1.00 80.12 107 SER A N 1
ATOM 854 C CA . SER A 1 107 ? 16.750 -0.170 -3.859 1.00 80.12 107 SER A CA 1
ATOM 855 C C . SER A 1 107 ? 16.073 0.884 -4.750 1.00 80.12 107 SER A C 1
ATOM 857 O O . SER A 1 107 ? 16.597 1.159 -5.827 1.00 80.12 107 SER A O 1
ATOM 859 N N . ILE A 1 108 ? 15.025 1.560 -4.263 1.00 78.31 108 ILE A N 1
ATOM 860 C CA . ILE A 1 108 ? 14.272 2.587 -5.010 1.00 78.31 108 ILE A CA 1
ATOM 861 C C . ILE A 1 108 ? 15.173 3.748 -5.445 1.00 78.31 108 ILE A C 1
ATOM 863 O O . ILE A 1 108 ? 15.086 4.227 -6.575 1.00 78.31 108 ILE A O 1
ATOM 867 N N . ILE A 1 109 ? 16.073 4.209 -4.570 1.00 78.38 109 ILE A N 1
ATOM 868 C CA . ILE A 1 109 ? 17.009 5.284 -4.925 1.00 78.38 109 ILE A CA 1
ATOM 869 C C . ILE A 1 109 ? 17.860 4.871 -6.132 1.00 78.38 109 ILE A C 1
ATOM 871 O O . ILE A 1 109 ? 18.065 5.667 -7.048 1.00 78.38 109 ILE A O 1
ATOM 875 N N . ASN A 1 110 ? 18.327 3.622 -6.158 1.00 72.44 110 ASN A N 1
ATOM 876 C CA . ASN A 1 110 ? 19.174 3.118 -7.233 1.00 72.44 110 ASN A CA 1
ATOM 877 C C . ASN A 1 110 ? 18.412 2.798 -8.528 1.00 72.44 110 ASN A C 1
ATOM 879 O O . ASN A 1 110 ? 19.004 2.916 -9.602 1.00 72.44 110 ASN A O 1
ATOM 883 N N . THR A 1 111 ? 17.142 2.395 -8.449 1.00 68.88 111 THR A N 1
ATOM 884 C CA . THR A 1 111 ? 16.337 2.001 -9.618 1.00 68.88 111 THR A CA 1
ATOM 885 C C . THR A 1 111 ? 15.543 3.138 -10.233 1.00 68.88 111 THR A C 1
ATOM 887 O O . THR A 1 111 ? 15.377 3.141 -11.447 1.00 68.88 111 THR A O 1
ATOM 890 N N . ASP A 1 112 ? 15.084 4.099 -9.430 1.00 64.88 112 ASP A N 1
ATOM 891 C CA . ASP A 1 112 ? 14.073 5.070 -9.864 1.00 64.88 112 ASP A CA 1
ATOM 892 C C . ASP A 1 112 ? 14.513 6.529 -9.668 1.00 64.88 112 ASP A C 1
ATOM 894 O O . ASP A 1 112 ? 14.081 7.410 -10.405 1.00 64.88 112 ASP A O 1
ATOM 898 N N . VAL A 1 113 ? 15.415 6.821 -8.723 1.00 61.91 113 VAL A N 1
ATOM 899 C CA . VAL A 1 113 ? 15.853 8.208 -8.457 1.00 61.91 113 VAL A CA 1
ATOM 900 C C . VAL A 1 113 ? 17.139 8.563 -9.205 1.00 61.91 113 VAL A C 1
ATOM 902 O O . VAL A 1 113 ? 17.204 9.580 -9.893 1.00 61.91 113 VAL A O 1
ATOM 905 N N . LEU A 1 114 ? 18.173 7.725 -9.097 1.00 60.59 114 LEU A N 1
ATOM 906 C CA . LEU A 1 114 ? 19.475 7.967 -9.728 1.00 60.59 114 LEU A CA 1
ATOM 907 C C . LEU A 1 114 ? 19.483 7.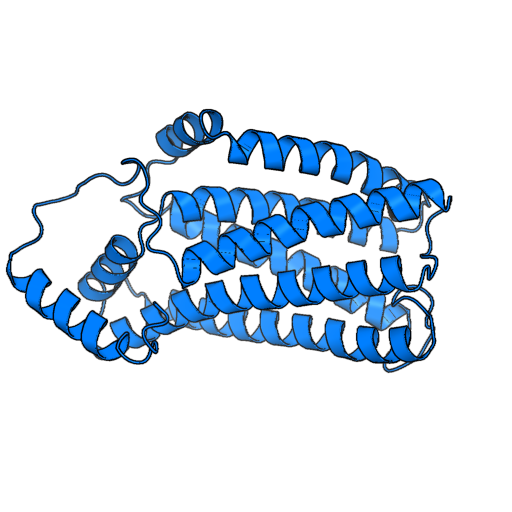952 -11.272 1.00 60.59 114 LEU A C 1
ATOM 909 O O . LEU A 1 114 ? 20.339 8.638 -11.834 1.00 60.59 114 LEU A O 1
ATOM 913 N N . PRO A 1 115 ? 18.587 7.240 -11.989 1.00 60.16 115 PRO A N 1
ATOM 914 C CA . PRO A 1 115 ? 18.515 7.328 -13.452 1.00 60.16 115 PRO A CA 1
ATOM 915 C C . PRO A 1 115 ? 18.054 8.694 -13.991 1.00 60.16 115 PRO A C 1
ATOM 917 O O . PRO A 1 115 ? 18.239 8.961 -15.173 1.00 60.16 115 PRO A O 1
ATOM 920 N N . GLY A 1 116 ? 17.529 9.585 -13.140 1.00 51.41 116 GLY A N 1
ATOM 921 C CA . GLY A 1 116 ? 17.490 11.026 -13.406 1.00 51.41 116 GLY A CA 1
ATOM 922 C C . GLY A 1 116 ? 16.372 11.560 -14.308 1.00 51.41 116 GLY A C 1
ATOM 923 O O . GLY A 1 116 ? 16.347 12.769 -14.535 1.00 51.41 116 GLY A O 1
ATOM 924 N N . GLU A 1 117 ? 15.426 10.746 -14.794 1.00 62.75 117 GLU A N 1
ATOM 925 C CA . GLU A 1 117 ? 14.231 11.289 -15.466 1.00 62.75 117 GLU A CA 1
ATOM 926 C C . GLU A 1 117 ? 13.119 11.584 -14.444 1.00 62.75 117 GLU A C 1
ATOM 928 O O . GLU A 1 117 ? 12.838 10.788 -13.546 1.00 62.75 117 GLU A O 1
ATOM 933 N N . GLY A 1 118 ? 12.474 12.749 -14.567 1.00 63.53 118 GLY A N 1
ATOM 934 C CA . GLY A 1 118 ? 11.522 13.250 -13.567 1.00 63.53 118 GLY A CA 1
ATOM 935 C C . GLY A 1 118 ? 10.320 12.334 -13.293 1.00 63.53 118 GLY A C 1
ATOM 936 O O . GLY A 1 118 ? 9.797 12.344 -12.179 1.00 63.53 118 GLY A O 1
ATOM 937 N N . SER A 1 119 ? 9.903 11.517 -14.267 1.00 64.44 119 SER A N 1
ATOM 938 C CA . SER A 1 119 ? 8.841 10.512 -14.106 1.00 64.44 119 SER A CA 1
ATOM 939 C C . SER A 1 119 ? 9.241 9.393 -13.140 1.00 64.44 119 SER A C 1
ATOM 941 O O . SER A 1 119 ? 8.451 9.035 -12.269 1.00 64.44 119 SER A O 1
ATOM 943 N N . TRP A 1 120 ? 10.474 8.887 -13.223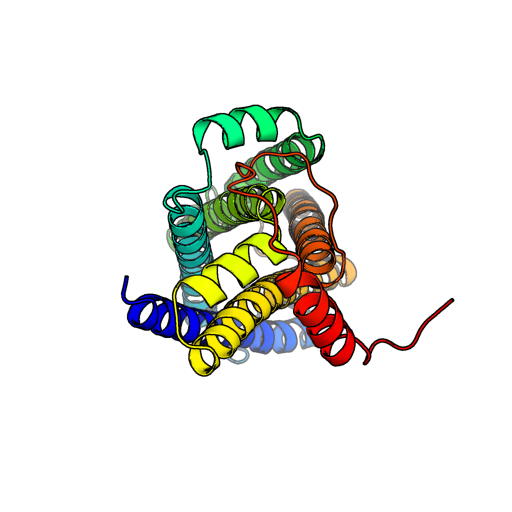 1.00 68.75 120 TRP A N 1
ATOM 944 C CA . TRP A 1 120 ? 10.972 7.829 -12.337 1.00 68.75 120 TRP A CA 1
ATOM 945 C C . TRP A 1 120 ? 11.143 8.316 -10.902 1.00 68.75 120 TRP A C 1
ATOM 947 O O . TRP A 1 120 ? 10.764 7.620 -9.963 1.00 68.75 120 TRP A O 1
ATOM 957 N N . ILE A 1 121 ? 11.592 9.561 -10.721 1.00 73.88 121 ILE A N 1
ATOM 958 C CA . ILE A 1 121 ? 11.681 10.180 -9.392 1.00 73.88 121 ILE A CA 1
ATOM 959 C C . ILE A 1 121 ? 10.292 10.241 -8.739 1.00 73.88 121 ILE A C 1
ATOM 961 O O . ILE A 1 121 ? 10.145 9.889 -7.568 1.00 73.88 121 ILE A O 1
ATOM 965 N N . ALA A 1 122 ? 9.259 10.641 -9.490 1.00 74.69 122 ALA A N 1
ATOM 966 C CA . ALA A 1 122 ? 7.883 10.663 -8.996 1.00 74.69 122 ALA A CA 1
ATOM 967 C C . ALA A 1 122 ? 7.366 9.261 -8.624 1.00 74.69 122 ALA A C 1
ATOM 969 O O . ALA A 1 122 ? 6.714 9.117 -7.587 1.00 74.69 122 ALA A O 1
ATOM 970 N N . ILE A 1 123 ? 7.691 8.232 -9.415 1.00 77.00 123 ILE A N 1
ATOM 971 C CA . ILE A 1 123 ? 7.367 6.829 -9.104 1.00 77.00 123 ILE A CA 1
ATOM 972 C C . ILE A 1 123 ? 8.059 6.394 -7.809 1.00 77.00 123 ILE A C 1
ATOM 974 O O . ILE A 1 123 ? 7.399 5.880 -6.907 1.00 77.00 123 ILE A O 1
ATOM 978 N N . GLY A 1 124 ? 9.362 6.651 -7.675 1.00 79.19 124 GLY A N 1
ATOM 979 C CA . GLY A 1 124 ? 10.139 6.277 -6.494 1.00 79.19 124 GLY A CA 1
ATOM 980 C C . GLY A 1 124 ? 9.644 6.954 -5.213 1.00 79.19 124 GLY A C 1
ATOM 981 O O . GLY A 1 124 ? 9.463 6.295 -4.187 1.00 79.19 124 GLY A O 1
ATOM 982 N N . VAL A 1 125 ? 9.348 8.258 -5.269 1.00 82.50 125 VAL A N 1
ATOM 983 C CA . VAL A 1 125 ? 8.759 9.001 -4.138 1.00 82.50 125 VAL A CA 1
ATOM 984 C C . VAL A 1 125 ? 7.371 8.464 -3.790 1.00 82.50 125 VAL A C 1
ATOM 986 O O . VAL A 1 125 ? 7.062 8.280 -2.611 1.00 82.50 125 VAL A O 1
ATOM 989 N N . GLY A 1 126 ? 6.548 8.176 -4.801 1.00 83.81 126 GLY A N 1
ATOM 990 C CA . GLY A 1 126 ? 5.249 7.545 -4.607 1.00 83.81 126 GLY A CA 1
ATOM 991 C C . GLY A 1 126 ? 5.384 6.207 -3.883 1.00 83.81 126 GLY A C 1
ATOM 992 O O . GLY A 1 126 ? 4.714 5.991 -2.875 1.00 83.81 126 GLY A O 1
ATOM 993 N N . LEU A 1 127 ? 6.275 5.329 -4.353 1.00 83.44 127 LEU A N 1
ATOM 994 C CA . LEU A 1 127 ? 6.491 3.999 -3.780 1.00 83.44 127 LEU A CA 1
ATOM 995 C C . LEU A 1 127 ? 6.955 4.084 -2.327 1.00 83.44 127 LEU A C 1
ATOM 997 O O . LEU A 1 127 ? 6.434 3.369 -1.473 1.00 83.44 127 LEU A O 1
ATOM 1001 N N . PHE A 1 128 ? 7.885 4.993 -2.026 1.00 87.44 128 PHE A N 1
ATOM 1002 C CA . PHE A 1 128 ? 8.315 5.252 -0.654 1.00 87.44 128 PHE A CA 1
ATOM 1003 C C . PHE A 1 128 ? 7.131 5.632 0.240 1.00 87.44 128 PHE A C 1
ATOM 1005 O O . PHE A 1 128 ? 6.970 5.084 1.334 1.00 87.44 128 PHE A O 1
ATOM 1012 N N . LEU A 1 129 ? 6.278 6.541 -0.237 1.00 89.44 129 LEU A N 1
ATOM 1013 C CA . LEU A 1 129 ? 5.111 6.997 0.505 1.00 89.44 129 LEU A CA 1
ATOM 1014 C C . LEU A 1 129 ? 4.070 5.880 0.673 1.00 89.44 129 LEU A C 1
ATOM 1016 O O . LEU A 1 129 ? 3.531 5.716 1.768 1.00 89.44 129 LEU A O 1
ATOM 1020 N N . GLU A 1 130 ? 3.811 5.082 -0.366 1.00 90.38 130 GLU A N 1
ATOM 1021 C CA . GLU A 1 130 ? 2.919 3.920 -0.297 1.00 90.38 130 GLU A CA 1
ATOM 1022 C C . GLU A 1 130 ? 3.415 2.932 0.765 1.00 90.38 130 GLU A C 1
ATOM 1024 O O . GLU A 1 130 ? 2.665 2.593 1.678 1.00 90.38 130 GLU A O 1
ATOM 1029 N N . PHE A 1 131 ? 4.691 2.539 0.731 1.00 90.69 131 PHE A N 1
ATOM 1030 C CA . PHE A 1 131 ? 5.247 1.600 1.707 1.00 90.69 131 PHE A CA 1
ATOM 1031 C C . PHE A 1 131 ? 5.238 2.150 3.137 1.00 90.69 131 PHE A 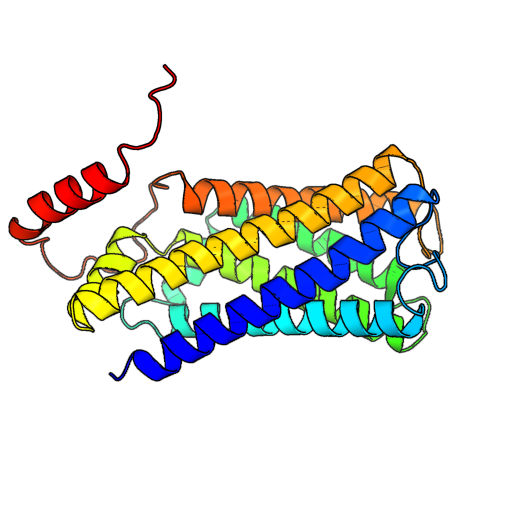C 1
ATOM 1033 O O . PHE A 1 131 ? 4.831 1.441 4.061 1.00 90.69 131 PHE A O 1
ATOM 1040 N N . ALA A 1 132 ? 5.637 3.410 3.334 1.00 91.81 132 ALA A N 1
ATOM 1041 C CA . ALA A 1 132 ? 5.661 4.036 4.655 1.00 91.81 132 ALA A CA 1
ATOM 1042 C C . ALA A 1 132 ? 4.258 4.099 5.273 1.00 91.81 132 ALA A C 1
ATOM 1044 O O . ALA A 1 132 ? 4.047 3.730 6.432 1.00 91.81 132 ALA A O 1
ATOM 1045 N N . THR A 1 133 ? 3.284 4.549 4.482 1.00 93.12 133 THR A N 1
ATOM 1046 C CA . THR A 1 133 ? 1.898 4.701 4.933 1.00 93.12 133 THR A CA 1
ATOM 1047 C C . THR A 1 133 ? 1.221 3.348 5.119 1.00 93.12 133 THR A C 1
ATOM 1049 O O . THR A 1 133 ? 0.506 3.168 6.100 1.00 93.12 133 THR A O 1
ATOM 1052 N N . LEU A 1 134 ? 1.493 2.361 4.265 1.00 92.81 134 LEU A N 1
ATOM 1053 C CA . LEU A 1 134 ? 0.953 1.012 4.409 1.00 92.81 134 LEU A CA 1
ATOM 1054 C C . LEU A 1 134 ? 1.509 0.307 5.651 1.00 92.81 134 LEU A C 1
ATOM 1056 O O . LEU A 1 134 ? 0.743 -0.297 6.404 1.00 92.81 134 LEU A O 1
ATOM 1060 N N . MET A 1 135 ? 2.813 0.433 5.917 1.00 93.44 135 MET A N 1
ATOM 1061 C CA . MET A 1 135 ? 3.438 -0.087 7.135 1.00 93.44 135 MET A CA 1
ATOM 1062 C C . MET A 1 135 ? 2.802 0.534 8.384 1.00 93.44 135 MET A C 1
ATOM 1064 O O . MET A 1 135 ? 2.374 -0.191 9.285 1.00 93.44 135 MET A O 1
ATOM 1068 N N . LEU A 1 136 ? 2.688 1.866 8.427 1.00 93.00 136 LEU A N 1
ATOM 1069 C CA . LEU A 1 136 ? 2.074 2.573 9.552 1.00 93.00 136 LEU A CA 1
ATOM 1070 C C . LEU A 1 136 ? 0.603 2.179 9.735 1.00 93.00 136 LEU A C 1
ATOM 1072 O O . LEU A 1 136 ? 0.165 1.946 10.862 1.00 93.00 136 LEU A O 1
ATOM 1076 N N . LEU A 1 137 ? -0.143 2.037 8.637 1.00 93.44 137 LEU A N 1
ATOM 1077 C CA . LEU A 1 137 ? -1.530 1.590 8.660 1.00 93.44 137 LEU A CA 1
ATOM 1078 C C . LEU A 1 137 ? -1.653 0.170 9.216 1.00 93.44 137 LEU A C 1
ATOM 1080 O O . LEU A 1 137 ? -2.494 -0.070 10.078 1.00 93.44 137 LEU A O 1
ATOM 1084 N N . CYS A 1 138 ? -0.817 -0.769 8.768 1.00 92.12 138 CYS A N 1
ATOM 1085 C CA . CYS A 1 138 ? -0.843 -2.138 9.277 1.00 92.12 138 CYS A CA 1
ATOM 1086 C C . CYS A 1 138 ? -0.516 -2.178 10.777 1.00 92.12 138 CYS A C 1
ATOM 1088 O O . CYS A 1 138 ? -1.187 -2.871 11.541 1.00 92.12 138 CYS A O 1
ATOM 1090 N N . LEU A 1 139 ? 0.462 -1.388 11.229 1.00 91.25 139 LEU A N 1
ATOM 1091 C CA . LEU A 1 139 ? 0.779 -1.258 12.654 1.00 91.25 139 LEU A CA 1
ATOM 1092 C C . LEU A 1 139 ? -0.402 -0.685 13.444 1.00 91.25 139 LEU A C 1
ATOM 1094 O O . LEU A 1 139 ? -0.754 -1.239 14.482 1.00 91.25 139 LEU A O 1
ATOM 1098 N N . ALA A 1 140 ? -1.053 0.368 12.946 1.00 90.19 140 ALA A N 1
ATOM 1099 C CA . ALA A 1 140 ? -2.225 0.958 13.588 1.00 90.19 140 ALA A CA 1
ATOM 1100 C C . ALA A 1 140 ? -3.394 -0.039 13.659 1.00 90.19 140 ALA A C 1
ATOM 1102 O O . ALA A 1 140 ? -3.960 -0.261 14.731 1.00 90.19 140 ALA A O 1
ATOM 1103 N N . LEU A 1 141 ? -3.705 -0.713 12.547 1.00 89.06 141 LEU A N 1
ATOM 1104 C CA . LEU A 1 141 ? -4.748 -1.739 12.468 1.00 89.06 141 LEU A CA 1
ATOM 1105 C C . LEU A 1 141 ? -4.483 -2.914 13.408 1.00 89.06 141 LEU A C 1
ATOM 1107 O O . LEU A 1 141 ? -5.429 -3.496 13.935 1.00 89.06 141 LEU A O 1
ATOM 1111 N N . LYS A 1 142 ? -3.214 -3.230 13.683 1.00 86.94 142 LYS A N 1
ATOM 1112 C CA . LYS A 1 142 ? -2.843 -4.252 14.661 1.00 86.94 142 LYS A CA 1
ATOM 1113 C C . LYS A 1 142 ? -3.361 -3.921 16.068 1.00 86.94 142 LYS A C 1
ATOM 1115 O O . LYS A 1 142 ? -3.635 -4.825 16.840 1.00 86.94 142 LYS A O 1
ATOM 1120 N N . PHE A 1 143 ? -3.560 -2.656 16.421 1.00 83.56 143 PHE A N 1
ATOM 1121 C CA . PHE A 1 143 ? -4.112 -2.283 17.728 1.00 83.56 143 PHE A CA 1
ATOM 1122 C C . PHE A 1 143 ? -5.627 -2.045 17.713 1.00 83.56 143 PHE A C 1
ATOM 1124 O O . PHE A 1 143 ? -6.233 -1.891 18.771 1.00 83.56 143 PHE A O 1
ATOM 1131 N N . VAL A 1 144 ? -6.262 -2.076 16.540 1.00 83.00 144 VAL A N 1
ATOM 1132 C CA . VAL A 1 144 ? -7.697 -1.827 16.369 1.00 83.00 144 VAL A CA 1
ATOM 1133 C C . VAL A 1 144 ? -8.461 -3.153 16.296 1.00 83.00 144 VAL A C 1
ATOM 1135 O O . VAL A 1 144 ? -8.472 -3.838 15.275 1.00 83.00 144 VAL A O 1
ATOM 1138 N N . LYS A 1 145 ? -9.152 -3.529 17.383 1.00 75.88 145 LYS A N 1
ATOM 1139 C CA . LYS A 1 145 ? -9.986 -4.746 17.402 1.00 75.88 145 LYS A CA 1
ATOM 1140 C C . LYS A 1 145 ? -11.260 -4.545 16.570 1.00 75.88 145 LYS A C 1
ATOM 1142 O O . LYS A 1 145 ? -11.989 -3.572 16.771 1.00 75.88 145 LYS A O 1
ATOM 1147 N N . LYS A 1 146 ? -11.608 -5.528 15.729 1.00 75.94 146 LYS A N 1
ATOM 1148 C CA . LYS A 1 146 ? -12.870 -5.542 14.957 1.00 75.94 146 LYS A CA 1
ATOM 1149 C C . LYS A 1 146 ? -14.112 -5.351 15.824 1.00 75.94 146 LYS A C 1
ATOM 1151 O O . LYS A 1 146 ? -15.031 -4.641 15.424 1.00 75.94 146 LYS A O 1
ATOM 1156 N N . SER A 1 147 ? -14.135 -5.964 17.008 1.00 74.12 147 SER A N 1
ATOM 1157 C CA . SER A 1 147 ? -15.242 -5.832 17.959 1.00 74.12 147 SER A CA 1
ATOM 1158 C C . SER A 1 147 ? -15.430 -4.382 18.406 1.00 74.12 147 SER A C 1
ATOM 1160 O O . SER A 1 147 ? -16.556 -3.893 18.404 1.00 74.12 147 SER A O 1
ATOM 1162 N N . ILE A 1 148 ? -14.340 -3.661 18.683 1.00 78.69 148 ILE A N 1
ATOM 1163 C CA . ILE A 1 148 ? -14.377 -2.249 19.089 1.00 78.69 148 ILE A CA 1
ATOM 1164 C C . ILE A 1 148 ? -14.874 -1.375 17.933 1.00 78.69 148 ILE A C 1
ATOM 1166 O O . ILE A 1 148 ? -15.744 -0.532 18.144 1.00 78.69 148 ILE A O 1
ATOM 1170 N N . VAL A 1 149 ? -14.398 -1.614 16.705 1.00 79.69 149 VAL A N 1
ATOM 1171 C CA . VAL A 1 149 ? -14.871 -0.891 15.510 1.00 79.69 149 VAL A CA 1
ATOM 1172 C C . VAL A 1 149 ? -16.361 -1.133 15.283 1.00 79.69 149 VAL A C 1
ATOM 1174 O O . VAL A 1 149 ? -17.122 -0.181 15.135 1.00 79.69 149 VAL A O 1
ATOM 1177 N N . SER A 1 150 ? -16.802 -2.394 15.310 1.00 80.56 150 SER A N 1
ATOM 1178 C CA . SER A 1 150 ? -18.215 -2.737 15.119 1.00 80.56 150 SER A CA 1
ATOM 1179 C C . SER A 1 150 ? -19.099 -2.087 16.188 1.00 80.56 150 SER A C 1
ATOM 1181 O O . SER A 1 150 ? -20.057 -1.397 15.846 1.00 80.56 150 SER A O 1
ATOM 1183 N N . ALA A 1 151 ? -18.737 -2.202 17.470 1.00 81.12 151 ALA A N 1
ATOM 1184 C CA . ALA A 1 151 ? -19.482 -1.607 18.573 1.00 81.12 151 ALA A CA 1
ATOM 1185 C C . ALA A 1 151 ? -19.548 -0.079 18.457 1.00 81.12 151 ALA A C 1
ATOM 1187 O O . ALA A 1 151 ? -20.600 0.513 18.695 1.00 81.12 151 ALA A O 1
ATOM 1188 N N . TRP A 1 152 ? -18.450 0.565 18.056 1.00 82.69 152 TRP A N 1
ATOM 1189 C CA . TRP A 1 152 ? -18.414 2.007 17.839 1.00 82.69 152 TRP A CA 1
ATOM 1190 C C . TRP A 1 152 ? -19.313 2.443 16.677 1.00 82.69 152 TRP A C 1
ATOM 1192 O O . TRP A 1 152 ? -20.072 3.401 16.830 1.00 82.69 152 TRP A O 1
ATOM 1202 N N . ILE A 1 153 ? -19.301 1.716 15.554 1.00 81.75 153 ILE A N 1
ATOM 1203 C CA . ILE A 1 153 ? -20.191 1.978 14.414 1.00 81.75 153 ILE A CA 1
ATOM 1204 C C . ILE A 1 153 ? -21.656 1.846 14.850 1.00 81.75 153 ILE A C 1
ATOM 1206 O O . ILE A 1 153 ? -22.435 2.771 14.633 1.00 81.75 153 ILE A O 1
ATOM 1210 N N . TYR A 1 154 ? -22.027 0.745 15.514 1.00 81.56 154 TYR A N 1
ATOM 1211 C CA . TYR A 1 154 ? -23.405 0.498 15.960 1.00 81.56 154 TYR A CA 1
ATOM 1212 C C . TYR A 1 154 ? -23.911 1.523 16.981 1.00 81.56 154 TYR A C 1
ATOM 1214 O O . TYR A 1 154 ? -25.086 1.871 16.951 1.00 81.56 154 TYR A O 1
ATOM 1222 N N . ARG A 1 155 ? -23.046 2.034 17.867 1.00 82.19 155 ARG A N 1
ATOM 1223 C CA . ARG A 1 155 ? -23.413 3.100 18.819 1.00 82.19 155 ARG A CA 1
ATOM 1224 C C . ARG A 1 155 ? -23.588 4.463 18.147 1.00 82.19 155 ARG A C 1
ATOM 1226 O O . ARG A 1 155 ? -24.317 5.303 18.660 1.00 82.19 155 ARG A O 1
ATOM 1233 N N . SER A 1 156 ? -22.908 4.691 17.026 1.00 81.06 156 SER A N 1
ATOM 1234 C CA . SER A 1 156 ? -22.800 6.018 16.407 1.00 81.06 156 SER A CA 1
ATOM 1235 C C . SER A 1 156 ? -23.770 6.243 15.241 1.00 81.06 156 SER A C 1
ATOM 1237 O O . SER A 1 156 ? -23.832 7.348 14.701 1.00 81.06 156 SER A O 1
ATOM 1239 N N . THR A 1 157 ? -24.519 5.221 14.813 1.00 80.25 157 THR A N 1
ATOM 1240 C CA . THR A 1 157 ? -25.456 5.316 13.684 1.00 80.25 157 THR A CA 1
ATOM 1241 C C . THR A 1 157 ? -26.630 4.339 13.816 1.00 80.25 157 THR A C 1
ATOM 1243 O O . THR A 1 157 ? -26.637 3.467 14.677 1.00 80.25 157 THR A O 1
ATOM 1246 N N . SER A 1 158 ? -27.643 4.469 12.955 1.00 81.62 158 SER A N 1
ATOM 1247 C CA . SER A 1 158 ? -28.785 3.539 12.937 1.00 81.62 158 SER A CA 1
ATOM 1248 C C . SER A 1 158 ? -28.372 2.128 12.489 1.00 81.62 158 SER A C 1
ATOM 1250 O O . SER A 1 158 ? -27.439 1.978 11.701 1.00 81.62 158 SER A O 1
ATOM 1252 N N . GLN A 1 159 ? -29.133 1.100 12.868 1.00 76.88 159 GLN A N 1
ATOM 1253 C CA . GLN A 1 159 ? -28.808 -0.306 12.585 1.00 76.88 159 GLN A CA 1
ATOM 1254 C C . GLN A 1 159 ? -28.593 -0.630 11.089 1.00 76.88 159 GLN A C 1
ATOM 1256 O O . GLN A 1 159 ? -27.695 -1.404 10.754 1.00 76.88 159 GLN A O 1
ATOM 1261 N N . ARG A 1 160 ? -29.374 -0.028 10.175 1.00 77.19 160 ARG A N 1
ATOM 1262 C CA . ARG A 1 160 ? -29.222 -0.227 8.717 1.00 77.19 160 ARG A CA 1
ATOM 1263 C C . ARG A 1 160 ? -27.896 0.339 8.210 1.00 77.19 160 ARG A C 1
ATOM 1265 O O . ARG A 1 160 ? -27.168 -0.336 7.487 1.00 77.19 160 ARG A O 1
ATOM 1272 N N . TRP A 1 161 ? -27.578 1.560 8.627 1.00 79.31 161 TRP A N 1
ATOM 1273 C CA . TRP A 1 161 ? -26.335 2.234 8.261 1.00 79.31 161 TRP A CA 1
ATOM 1274 C C . TRP A 1 161 ? -25.122 1.583 8.930 1.00 79.31 161 TRP A C 1
ATOM 1276 O O . TRP A 1 161 ? -24.078 1.465 8.301 1.00 79.31 161 TRP A O 1
ATOM 1286 N N . ALA A 1 162 ? -25.269 1.063 10.149 1.00 81.50 162 ALA A N 1
ATOM 1287 C CA . ALA A 1 162 ? -24.191 0.406 10.879 1.00 81.50 162 ALA A CA 1
ATOM 1288 C C . ALA A 1 162 ? -23.658 -0.821 10.128 1.00 81.50 162 ALA A C 1
ATOM 1290 O O . ALA A 1 162 ? -22.447 -0.976 9.974 1.00 81.50 162 ALA A O 1
ATOM 1291 N N . LYS A 1 163 ? -24.564 -1.645 9.581 1.00 81.62 163 LYS A N 1
ATOM 1292 C CA . LYS A 1 163 ? -24.196 -2.767 8.706 1.00 81.62 163 LYS A CA 1
ATOM 1293 C C . LYS A 1 163 ? -23.437 -2.289 7.469 1.00 81.62 163 LYS A C 1
ATOM 1295 O O . LYS A 1 163 ? -22.382 -2.831 7.167 1.00 81.62 163 LYS A O 1
ATOM 1300 N N . PHE A 1 164 ? -23.929 -1.246 6.800 1.00 83.62 164 PHE A N 1
ATOM 1301 C CA . PHE A 1 164 ? -23.282 -0.679 5.614 1.00 83.62 164 PHE A CA 1
ATOM 1302 C C . PHE A 1 164 ? -21.854 -0.181 5.897 1.00 83.62 164 PHE A C 1
ATOM 1304 O O . PHE A 1 164 ? -20.921 -0.578 5.202 1.00 83.62 164 PHE A O 1
ATOM 1311 N N . PHE A 1 165 ? -21.650 0.613 6.953 1.00 83.62 165 PHE A N 1
ATOM 1312 C CA . PHE A 1 165 ? -20.318 1.090 7.349 1.00 83.62 165 PHE A CA 1
ATOM 1313 C C . PHE A 1 165 ? -19.371 -0.049 7.726 1.00 83.62 165 PHE A C 1
ATOM 1315 O O . PHE A 1 165 ? -18.192 -0.017 7.374 1.00 83.62 165 PHE A O 1
ATOM 1322 N N . TYR A 1 166 ? -19.880 -1.071 8.415 1.00 84.56 166 TYR A N 1
ATOM 1323 C CA . TYR A 1 166 ? -19.085 -2.246 8.750 1.00 84.56 166 TYR A CA 1
ATOM 1324 C C . TYR A 1 166 ? -18.681 -3.036 7.495 1.00 84.56 166 TYR A C 1
ATOM 1326 O O . TYR A 1 166 ? -17.517 -3.411 7.356 1.00 84.56 166 TYR A O 1
ATOM 1334 N N . CYS A 1 167 ? -19.599 -3.219 6.540 1.00 85.19 167 CYS A N 1
ATOM 1335 C CA . CYS A 1 167 ? -19.296 -3.825 5.245 1.00 85.19 167 CYS A CA 1
ATOM 1336 C C . CYS A 1 167 ? -18.242 -3.025 4.474 1.00 85.19 167 CYS A C 1
ATOM 1338 O O . CYS A 1 167 ? -17.325 -3.629 3.925 1.00 85.19 167 CYS A O 1
ATOM 1340 N N . ILE A 1 168 ? -18.316 -1.690 4.466 1.00 87.06 168 ILE A N 1
ATOM 1341 C CA . ILE A 1 168 ? -17.289 -0.831 3.855 1.00 87.06 168 ILE A CA 1
ATOM 1342 C C . ILE A 1 168 ? -15.929 -1.042 4.520 1.00 87.06 168 ILE A C 1
ATOM 1344 O O . ILE A 1 168 ? -14.927 -1.197 3.822 1.00 87.06 168 ILE A O 1
ATOM 1348 N N . TYR A 1 169 ? -15.877 -1.075 5.853 1.00 86.06 169 TYR A N 1
ATOM 1349 C CA . TYR A 1 169 ? -14.638 -1.316 6.592 1.00 86.06 169 TYR A CA 1
ATOM 1350 C C . TYR A 1 169 ? -14.004 -2.660 6.205 1.00 86.06 169 TYR A C 1
ATOM 1352 O O . TYR A 1 169 ? -12.842 -2.700 5.800 1.00 86.06 169 TYR A O 1
ATOM 1360 N N . VAL A 1 170 ? -14.779 -3.750 6.243 1.00 86.94 170 VAL A N 1
ATOM 1361 C CA . VAL A 1 170 ? -14.296 -5.088 5.862 1.00 86.94 170 VAL A CA 1
ATOM 1362 C C . VAL A 1 170 ? -13.884 -5.126 4.387 1.00 86.94 170 VAL A C 1
ATOM 1364 O O . VAL A 1 170 ? -12.809 -5.627 4.062 1.00 86.94 170 VAL A O 1
ATOM 1367 N N . SER A 1 171 ? -14.683 -4.535 3.496 1.00 87.94 171 SER A N 1
ATOM 1368 C CA . SER A 1 171 ? -14.385 -4.466 2.057 1.00 87.94 171 SER A CA 1
ATOM 1369 C C . SER A 1 171 ? -13.125 -3.650 1.765 1.00 87.94 171 SER A C 1
ATOM 1371 O O . SER A 1 171 ? -12.404 -3.944 0.816 1.00 87.94 171 SER A O 1
AT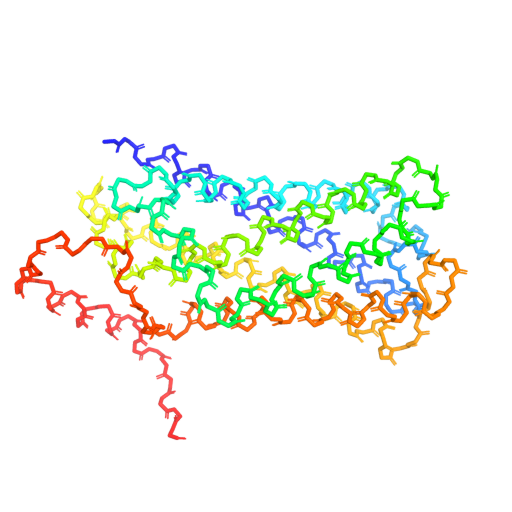OM 1373 N N . THR A 1 172 ? -12.820 -2.643 2.586 1.00 88.75 172 THR A N 1
ATOM 1374 C CA . THR A 1 172 ? -11.587 -1.856 2.473 1.00 88.75 172 THR A CA 1
ATOM 1375 C C . THR A 1 172 ? -10.363 -2.707 2.799 1.00 88.75 172 THR A C 1
ATOM 1377 O O . THR A 1 172 ? -9.395 -2.672 2.043 1.00 88.75 172 THR A O 1
ATOM 1380 N N . LEU A 1 173 ? -10.415 -3.522 3.861 1.00 90.69 173 LEU A N 1
ATOM 1381 C CA . LEU A 1 173 ? -9.337 -4.467 4.185 1.00 90.69 173 LEU A CA 1
ATOM 1382 C C . LEU A 1 173 ? -9.118 -5.480 3.055 1.00 90.69 173 LEU A C 1
ATOM 1384 O O . LEU A 1 173 ? -7.978 -5.752 2.685 1.00 90.69 173 LEU A O 1
ATOM 1388 N N . TRP A 1 174 ? -10.204 -5.989 2.469 1.00 90.44 174 TRP A N 1
ATOM 1389 C CA . TRP A 1 174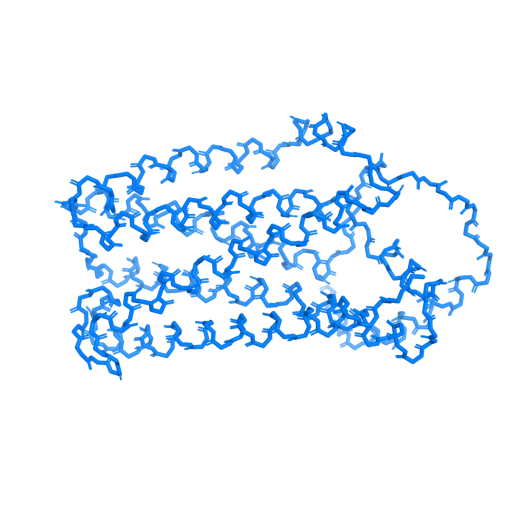 ? -10.139 -6.864 1.298 1.00 90.44 174 TRP A CA 1
ATOM 1390 C C . TRP A 1 174 ? -9.458 -6.205 0.103 1.00 90.44 174 TRP A C 1
ATOM 1392 O O . TRP A 1 174 ? -8.644 -6.840 -0.558 1.00 90.44 174 TRP A O 1
ATOM 1402 N N . MET A 1 175 ? -9.728 -4.926 -0.158 1.00 90.81 175 MET A N 1
ATOM 1403 C CA . MET A 1 175 ? -9.062 -4.215 -1.251 1.00 90.81 175 MET A CA 1
ATOM 1404 C C . MET A 1 175 ? -7.566 -4.031 -1.017 1.00 90.81 175 MET A C 1
ATOM 1406 O O . MET A 1 175 ? -6.791 -4.165 -1.961 1.00 90.81 175 MET A O 1
ATOM 1410 N N . TYR A 1 176 ? -7.149 -3.769 0.224 1.00 91.88 176 TYR A N 1
ATOM 1411 C CA . TYR A 1 176 ? -5.728 -3.760 0.573 1.00 91.88 176 TYR A CA 1
ATOM 1412 C C . TYR A 1 176 ? -5.083 -5.129 0.338 1.00 91.88 176 TYR A C 1
ATOM 1414 O O . TYR A 1 176 ? -3.996 -5.197 -0.236 1.00 91.88 176 TYR A O 1
ATOM 1422 N N . LEU A 1 177 ? -5.762 -6.213 0.726 1.00 92.75 177 LEU A N 1
ATOM 1423 C CA . LEU A 1 177 ? -5.298 -7.575 0.471 1.00 92.75 177 LEU A CA 1
ATOM 1424 C C . LEU A 1 177 ? -5.147 -7.843 -1.032 1.00 92.75 177 LEU A C 1
ATOM 1426 O O . LEU A 1 177 ? -4.071 -8.241 -1.470 1.00 92.75 177 LEU A O 1
ATOM 1430 N N . LEU A 1 178 ? -6.198 -7.598 -1.819 1.00 92.44 178 LEU A N 1
ATOM 1431 C CA . LEU A 1 178 ? -6.224 -7.876 -3.257 1.00 92.44 178 LEU A CA 1
ATOM 1432 C C . LEU A 1 178 ? -5.169 -7.076 -4.019 1.00 92.44 178 LEU A C 1
ATOM 1434 O O . LEU A 1 178 ? -4.484 -7.636 -4.871 1.00 92.44 178 LEU A O 1
ATOM 1438 N N . ARG A 1 179 ? -4.993 -5.791 -3.694 1.00 90.56 179 ARG A N 1
ATOM 1439 C CA . ARG A 1 179 ? -3.982 -4.955 -4.347 1.00 90.56 179 ARG A CA 1
ATOM 1440 C C . ARG A 1 179 ? -2.565 -5.435 -4.045 1.00 90.56 179 ARG A C 1
ATOM 1442 O O . ARG A 1 179 ? -1.775 -5.602 -4.970 1.00 90.56 179 ARG A O 1
ATOM 1449 N N . ASN A 1 180 ? -2.249 -5.703 -2.776 1.00 93.00 180 ASN A N 1
ATOM 1450 C CA . ASN A 1 180 ? -0.932 -6.231 -2.412 1.00 93.00 180 ASN A CA 1
ATOM 1451 C C . ASN A 1 180 ? -0.690 -7.610 -3.035 1.00 93.00 180 ASN A C 1
ATOM 1453 O O . ASN A 1 180 ? 0.414 -7.883 -3.493 1.00 93.00 180 ASN A O 1
ATOM 1457 N N . LEU A 1 181 ? -1.722 -8.453 -3.114 1.00 93.06 181 LEU A N 1
ATOM 1458 C CA . LEU A 1 181 ? -1.633 -9.765 -3.747 1.00 93.06 181 LEU A CA 1
ATOM 1459 C C . LEU A 1 181 ? -1.372 -9.657 -5.254 1.00 93.06 181 LEU A C 1
ATOM 1461 O O . LEU A 1 181 ? -0.508 -10.364 -5.766 1.00 93.06 181 LEU A O 1
ATOM 1465 N N . ALA A 1 182 ? -2.070 -8.761 -5.953 1.00 91.06 182 ALA A N 1
ATOM 1466 C CA . ALA A 1 182 ? -1.856 -8.511 -7.376 1.00 91.06 182 ALA A CA 1
ATOM 1467 C C . ALA A 1 182 ? -0.418 -8.051 -7.655 1.00 91.06 182 ALA A C 1
ATOM 1469 O O . ALA A 1 182 ? 0.255 -8.599 -8.526 1.00 91.06 182 ALA A O 1
ATOM 1470 N N . LEU A 1 183 ? 0.071 -7.097 -6.860 1.00 91.00 183 LEU A N 1
ATOM 1471 C CA . LEU A 1 183 ? 1.424 -6.563 -6.973 1.00 91.00 183 LEU A CA 1
ATOM 1472 C C . LEU A 1 183 ? 2.503 -7.616 -6.659 1.00 91.00 183 LEU A C 1
ATOM 1474 O O . LEU A 1 183 ? 3.450 -7.754 -7.426 1.00 91.00 183 LEU A O 1
ATOM 1478 N N . VAL A 1 184 ? 2.335 -8.412 -5.593 1.00 92.56 184 VAL A N 1
ATOM 1479 C CA . VAL A 1 184 ? 3.231 -9.548 -5.282 1.00 92.56 184 VAL A CA 1
ATOM 1480 C C . VAL A 1 184 ? 3.258 -10.555 -6.415 1.00 92.56 184 VAL A C 1
ATOM 1482 O O . VAL A 1 184 ? 4.327 -11.024 -6.785 1.00 92.56 184 VAL A O 1
ATOM 1485 N N . THR A 1 185 ? 2.088 -10.919 -6.940 1.00 91.75 185 THR A N 1
ATOM 1486 C CA . THR A 1 185 ? 1.982 -11.945 -7.982 1.00 91.75 185 THR A CA 1
ATOM 1487 C C . THR A 1 185 ? 2.692 -11.485 -9.249 1.00 91.75 185 THR A C 1
ATOM 1489 O O . THR A 1 185 ? 3.405 -12.269 -9.867 1.00 91.75 185 THR A O 1
ATOM 1492 N N . TYR A 1 186 ? 2.557 -10.203 -9.595 1.00 90.31 186 TYR A N 1
ATOM 1493 C CA . TYR A 1 186 ? 3.292 -9.595 -10.695 1.00 90.31 186 TYR A CA 1
ATOM 1494 C C . TYR A 1 186 ? 4.812 -9.637 -10.471 1.00 90.31 186 TYR A C 1
ATOM 1496 O O . TYR A 1 186 ? 5.536 -10.146 -11.326 1.00 90.31 186 TYR A O 1
ATOM 1504 N N . ASP A 1 187 ? 5.299 -9.197 -9.305 1.00 88.25 187 ASP A N 1
ATOM 1505 C CA . ASP A 1 187 ? 6.736 -9.221 -8.993 1.00 88.25 187 ASP A CA 1
ATOM 1506 C C . ASP A 1 187 ? 7.298 -10.657 -8.983 1.00 88.25 187 ASP A C 1
ATOM 1508 O O . ASP A 1 187 ? 8.398 -10.908 -9.483 1.00 88.25 187 ASP A O 1
ATOM 1512 N N . MET A 1 188 ? 6.535 -11.619 -8.448 1.00 88.94 188 MET A N 1
ATOM 1513 C CA . MET A 1 188 ? 6.882 -13.043 -8.457 1.00 88.94 188 MET A CA 1
ATOM 1514 C C . MET A 1 188 ? 6.931 -13.608 -9.878 1.00 88.94 188 MET A C 1
ATOM 1516 O O . MET A 1 188 ? 7.859 -14.352 -10.188 1.00 88.94 188 MET A O 1
ATOM 1520 N N . ALA A 1 189 ? 5.977 -13.256 -10.744 1.00 88.25 189 ALA A N 1
ATOM 1521 C CA . ALA A 1 189 ? 5.963 -13.690 -12.140 1.00 88.25 189 ALA A CA 1
ATOM 1522 C C . ALA A 1 189 ? 7.181 -13.148 -12.896 1.00 88.25 189 ALA A C 1
ATOM 1524 O O . ALA A 1 189 ? 7.911 -13.915 -13.521 1.00 88.25 189 ALA A O 1
ATOM 1525 N N . LEU A 1 190 ? 7.468 -11.852 -12.753 1.00 86.06 190 LEU A N 1
ATOM 1526 C CA . LEU A 1 190 ? 8.661 -11.235 -13.326 1.00 86.06 190 LEU A CA 1
ATOM 1527 C C . LEU A 1 190 ? 9.954 -11.907 -12.843 1.00 86.06 190 LEU A C 1
ATOM 1529 O O . LEU A 1 190 ? 10.886 -12.105 -13.626 1.00 86.06 190 LEU A O 1
ATOM 1533 N N . PHE A 1 191 ? 10.034 -12.247 -11.552 1.00 86.00 191 PHE A N 1
ATOM 1534 C CA . PHE A 1 191 ? 11.182 -12.951 -10.981 1.00 86.00 191 PHE A CA 1
ATOM 1535 C C . PHE A 1 191 ? 11.308 -14.383 -11.522 1.00 86.00 191 PHE A C 1
ATOM 1537 O O . PHE A 1 191 ? 12.395 -14.775 -11.941 1.00 86.00 191 PHE A O 1
ATOM 1544 N N . ALA A 1 192 ? 10.208 -15.140 -11.568 1.00 85.56 192 ALA A N 1
ATOM 1545 C CA . ALA A 1 192 ? 10.180 -16.525 -12.038 1.00 85.56 192 ALA A CA 1
ATOM 1546 C C . ALA A 1 192 ? 10.502 -16.650 -13.535 1.00 85.56 192 ALA A C 1
ATOM 1548 O O . ALA A 1 192 ? 11.203 -17.573 -13.940 1.00 85.56 192 ALA A O 1
ATOM 1549 N N . MET A 1 193 ? 10.031 -15.700 -14.346 1.00 83.62 193 MET A N 1
ATOM 1550 C CA . MET A 1 193 ? 10.288 -15.649 -15.788 1.00 83.62 193 MET A CA 1
ATOM 1551 C C . MET A 1 193 ? 11.639 -14.996 -16.127 1.00 83.62 193 MET A C 1
ATOM 1553 O O . MET A 1 193 ? 12.033 -14.975 -17.289 1.00 83.62 193 MET A O 1
ATOM 1557 N N . ASN A 1 194 ? 12.371 -14.472 -15.131 1.00 81.38 194 ASN A N 1
ATOM 1558 C CA . ASN A 1 194 ? 13.658 -13.787 -15.307 1.00 81.38 194 ASN A CA 1
ATOM 1559 C C . ASN A 1 194 ? 13.601 -12.661 -16.374 1.00 81.38 194 ASN A C 1
ATOM 1561 O O . ASN A 1 194 ? 14.570 -12.397 -17.089 1.00 81.38 194 ASN A O 1
ATOM 1565 N N . ILE A 1 195 ? 12.451 -11.985 -16.466 1.00 77.12 195 ILE A N 1
ATOM 1566 C CA . ILE A 1 195 ? 12.226 -10.816 -17.329 1.00 77.12 195 ILE A CA 1
ATOM 1567 C C . ILE A 1 195 ? 12.975 -9.643 -16.706 1.00 77.12 195 ILE A C 1
ATOM 1569 O O . ILE A 1 195 ? 12.733 -9.357 -15.542 1.00 77.12 195 ILE A O 1
ATOM 1573 N N . ASN A 1 196 ? 13.859 -8.945 -17.417 1.00 71.62 196 ASN A N 1
ATOM 1574 C CA . ASN A 1 196 ? 14.571 -7.788 -16.850 1.00 71.62 196 ASN A CA 1
ATOM 1575 C C . ASN A 1 196 ? 13.661 -6.548 -16.794 1.00 71.62 196 ASN A C 1
ATOM 1577 O O . ASN A 1 196 ? 12.834 -6.356 -17.683 1.00 71.62 196 ASN A O 1
ATOM 1581 N N . SER A 1 197 ? 13.819 -5.711 -15.765 1.00 65.19 197 SER A N 1
ATOM 1582 C CA . SER A 1 197 ? 13.179 -4.385 -15.697 1.00 65.19 197 SER A CA 1
ATOM 1583 C C . SER A 1 197 ? 14.079 -3.306 -16.319 1.00 65.19 197 SER A C 1
ATOM 1585 O O . SER A 1 197 ? 15.119 -3.608 -16.909 1.00 65.19 197 SER A O 1
ATOM 1587 N N . HIS A 1 198 ? 13.703 -2.033 -16.160 1.00 69.56 198 HIS A N 1
ATOM 1588 C CA . HIS A 1 198 ? 14.476 -0.860 -16.587 1.00 69.56 198 HIS A CA 1
ATOM 1589 C C . HIS A 1 198 ? 15.728 -0.574 -15.735 1.00 69.56 198 HIS A C 1
ATOM 1591 O O . HIS A 1 198 ? 16.443 0.391 -16.004 1.00 69.56 198 HIS A O 1
ATOM 1597 N N . ALA A 1 199 ? 16.013 -1.365 -14.697 1.00 61.25 199 ALA A N 1
ATOM 1598 C CA . ALA A 1 199 ? 17.109 -1.077 -13.776 1.00 61.25 199 ALA A CA 1
ATOM 1599 C C . ALA A 1 199 ? 18.504 -1.141 -14.439 1.00 61.25 199 ALA A C 1
ATOM 1601 O O . ALA A 1 199 ? 18.816 -2.021 -15.239 1.00 61.25 199 ALA A O 1
ATOM 1602 N N . LYS A 1 200 ? 19.406 -0.248 -14.001 1.00 59.75 200 LYS A N 1
ATOM 1603 C CA . LYS A 1 200 ? 20.784 -0.094 -14.519 1.00 59.75 200 LYS A CA 1
ATOM 1604 C C . LYS A 1 200 ? 21.672 -1.340 -14.356 1.00 59.75 200 LYS A C 1
ATOM 1606 O O . LYS A 1 200 ? 22.678 -1.476 -15.047 1.00 59.75 200 LYS A O 1
ATOM 1611 N N . SER A 1 201 ? 21.339 -2.233 -13.423 1.00 68.94 201 SER A N 1
ATOM 1612 C CA . SER A 1 201 ? 22.058 -3.488 -13.181 1.00 68.94 201 SER A CA 1
ATOM 1613 C C . SER A 1 201 ? 21.087 -4.612 -12.842 1.00 68.94 201 SER A C 1
ATOM 1615 O O . SER A 1 201 ? 20.212 -4.450 -11.990 1.00 68.94 201 SER A O 1
ATOM 1617 N N . LYS A 1 202 ? 21.316 -5.789 -13.435 1.00 71.38 202 LYS A N 1
ATOM 1618 C CA . LYS A 1 202 ? 20.533 -7.008 -13.195 1.00 71.38 202 LYS A CA 1
ATOM 1619 C C . LYS A 1 202 ? 20.535 -7.433 -11.719 1.00 71.38 202 LYS A C 1
ATOM 1621 O O . LYS A 1 202 ? 19.531 -7.915 -11.208 1.00 71.38 202 LYS A O 1
ATOM 1626 N N . GLN A 1 203 ? 21.643 -7.223 -11.004 1.00 75.38 203 GLN A N 1
ATOM 1627 C CA . GLN A 1 203 ? 21.729 -7.544 -9.573 1.00 75.38 203 GLN A CA 1
ATOM 1628 C C . GLN A 1 203 ? 20.853 -6.619 -8.720 1.00 75.38 203 GLN A C 1
ATOM 1630 O O . GLN A 1 203 ? 20.210 -7.078 -7.778 1.00 75.38 203 GLN A O 1
ATOM 1635 N N . ILE A 1 204 ? 20.800 -5.330 -9.074 1.00 75.00 204 ILE A N 1
ATOM 1636 C CA . ILE A 1 204 ? 19.959 -4.344 -8.388 1.00 75.00 204 ILE A CA 1
ATOM 1637 C C . ILE A 1 204 ? 18.482 -4.643 -8.669 1.00 75.00 204 ILE A C 1
ATOM 1639 O O . ILE A 1 204 ? 17.676 -4.578 -7.744 1.00 75.00 204 ILE A O 1
ATOM 1643 N N . ASP A 1 205 ? 18.136 -5.053 -9.894 1.00 74.94 205 ASP A N 1
ATOM 1644 C CA . ASP A 1 205 ? 16.776 -5.478 -10.257 1.00 74.94 205 ASP A CA 1
ATOM 1645 C C . ASP A 1 205 ? 16.305 -6.681 -9.425 1.00 74.94 205 ASP A C 1
ATOM 1647 O O . ASP A 1 205 ? 15.275 -6.622 -8.756 1.00 74.94 205 ASP A O 1
ATOM 1651 N N . HIS A 1 206 ? 17.093 -7.763 -9.386 1.00 79.38 206 HIS A N 1
ATOM 1652 C CA . HIS A 1 206 ? 16.735 -8.949 -8.604 1.00 79.38 206 HIS A CA 1
ATOM 1653 C C . HIS A 1 206 ? 16.607 -8.647 -7.111 1.00 79.38 206 HIS A C 1
ATOM 1655 O O . HIS A 1 206 ? 15.659 -9.111 -6.480 1.00 79.38 206 HIS A O 1
ATOM 1661 N N . LEU A 1 207 ? 17.529 -7.860 -6.546 1.00 81.50 207 LEU A N 1
ATOM 1662 C CA . LEU A 1 207 ? 17.466 -7.472 -5.140 1.00 81.50 207 LEU A CA 1
ATOM 1663 C C . LEU A 1 207 ? 16.199 -6.656 -4.852 1.00 81.50 207 LEU A C 1
ATOM 1665 O O . LEU A 1 207 ? 15.456 -6.988 -3.932 1.00 81.50 207 LEU A O 1
ATOM 1669 N N . THR A 1 208 ? 15.919 -5.646 -5.680 1.00 80.94 208 THR A N 1
ATOM 1670 C CA . THR A 1 208 ? 14.717 -4.801 -5.594 1.00 80.94 208 THR A CA 1
ATOM 1671 C C . THR A 1 208 ? 13.444 -5.639 -5.614 1.00 80.94 208 THR A C 1
ATOM 1673 O O . THR A 1 208 ? 12.578 -5.485 -4.755 1.00 80.94 208 THR A O 1
ATOM 1676 N N . ARG A 1 209 ? 13.355 -6.597 -6.540 1.00 83.88 209 ARG A N 1
ATOM 1677 C CA . ARG A 1 209 ? 12.201 -7.496 -6.646 1.00 83.88 209 ARG A CA 1
ATOM 1678 C C . ARG A 1 209 ? 12.044 -8.398 -5.441 1.00 83.88 209 ARG A C 1
ATOM 1680 O O . ARG A 1 209 ? 10.936 -8.530 -4.940 1.00 83.88 209 ARG A O 1
ATOM 1687 N N . ILE A 1 210 ? 13.124 -9.007 -4.956 1.00 87.88 210 ILE A N 1
ATOM 1688 C CA . ILE A 1 210 ? 13.062 -9.877 -3.775 1.00 87.88 210 ILE A CA 1
ATOM 1689 C C . ILE A 1 210 ? 12.537 -9.092 -2.568 1.00 87.88 210 ILE A C 1
ATOM 1691 O O . ILE A 1 210 ? 11.691 -9.600 -1.831 1.00 87.88 210 ILE A O 1
ATOM 1695 N N . ILE A 1 211 ? 12.983 -7.846 -2.388 1.00 87.31 211 ILE A N 1
ATOM 1696 C CA . ILE A 1 211 ? 12.519 -6.992 -1.287 1.00 87.31 211 ILE A CA 1
ATOM 1697 C C . ILE A 1 211 ? 11.054 -6.587 -1.492 1.00 87.31 211 ILE A C 1
ATOM 1699 O O . ILE A 1 211 ? 10.278 -6.684 -0.540 1.00 87.31 211 ILE A O 1
ATOM 1703 N N . ASN A 1 212 ? 10.643 -6.220 -2.713 1.00 87.12 212 ASN A N 1
ATOM 1704 C CA . ASN A 1 212 ? 9.240 -5.932 -3.038 1.00 87.12 212 ASN A CA 1
ATOM 1705 C C . ASN A 1 212 ? 8.340 -7.134 -2.726 1.00 87.12 212 ASN A C 1
ATOM 1707 O O . ASN A 1 212 ? 7.330 -6.989 -2.034 1.00 87.12 212 ASN A O 1
ATOM 1711 N N . ILE A 1 213 ? 8.740 -8.328 -3.175 1.00 90.44 213 ILE A N 1
ATOM 1712 C CA . ILE A 1 213 ? 8.032 -9.586 -2.926 1.00 90.44 213 ILE A CA 1
ATOM 1713 C C . ILE A 1 213 ? 7.933 -9.834 -1.423 1.00 90.44 213 ILE A C 1
ATOM 1715 O O . ILE A 1 213 ? 6.832 -10.075 -0.930 1.00 90.44 213 ILE A O 1
ATOM 1719 N N . ALA A 1 214 ? 9.041 -9.756 -0.680 1.00 91.50 214 ALA A N 1
ATOM 1720 C CA . ALA A 1 214 ? 9.055 -9.996 0.762 1.00 91.50 214 ALA A CA 1
ATOM 1721 C C . ALA A 1 214 ? 8.153 -9.002 1.513 1.00 91.50 214 ALA A C 1
ATOM 1723 O O . ALA A 1 214 ? 7.306 -9.403 2.317 1.00 91.50 214 ALA A O 1
ATOM 1724 N N . THR A 1 215 ? 8.283 -7.712 1.200 1.00 89.62 215 THR A N 1
ATOM 1725 C CA . THR A 1 215 ? 7.529 -6.625 1.832 1.00 89.62 215 THR A CA 1
ATOM 1726 C C . THR A 1 215 ? 6.040 -6.771 1.561 1.00 89.62 215 THR A C 1
ATOM 1728 O O . THR A 1 215 ? 5.249 -6.897 2.499 1.00 89.62 215 THR A O 1
ATOM 1731 N N . ARG A 1 216 ? 5.638 -6.847 0.289 1.00 92.31 216 ARG A N 1
ATOM 1732 C CA . ARG A 1 216 ? 4.224 -6.939 -0.081 1.00 92.31 216 ARG A CA 1
ATOM 1733 C C . ARG A 1 216 ? 3.602 -8.273 0.351 1.00 92.31 216 ARG A C 1
ATOM 1735 O O . ARG A 1 216 ? 2.468 -8.277 0.823 1.00 92.31 216 ARG A O 1
ATOM 1742 N N . SER A 1 217 ? 4.344 -9.387 0.316 1.00 92.25 217 SER A N 1
ATOM 1743 C CA . SER A 1 217 ? 3.862 -10.682 0.836 1.00 92.25 217 SER A CA 1
ATOM 1744 C C . SER A 1 217 ? 3.593 -10.620 2.336 1.00 92.25 217 SER A C 1
ATOM 1746 O O . SER A 1 217 ? 2.607 -11.183 2.812 1.00 92.25 217 SER A O 1
ATOM 1748 N N . SER A 1 218 ? 4.422 -9.897 3.094 1.00 92.62 218 SER A N 1
ATOM 1749 C CA . SER A 1 218 ? 4.185 -9.703 4.525 1.00 92.62 218 SER A CA 1
ATOM 1750 C C . SER A 1 218 ? 2.901 -8.904 4.800 1.00 92.62 218 SER A C 1
ATOM 1752 O O . SER A 1 218 ? 2.171 -9.221 5.742 1.00 92.62 218 SER A O 1
ATOM 1754 N N . PHE A 1 219 ? 2.558 -7.934 3.943 1.00 92.81 219 PHE A N 1
ATOM 1755 C CA . PHE A 1 219 ? 1.281 -7.220 4.026 1.00 92.81 219 PHE A CA 1
ATOM 1756 C C . PHE A 1 219 ? 0.100 -8.097 3.621 1.00 92.81 219 PHE A C 1
ATOM 1758 O O . PHE A 1 219 ? -0.917 -8.076 4.308 1.00 92.81 219 PHE A O 1
ATOM 1765 N N . VAL A 1 220 ? 0.232 -8.922 2.576 1.00 93.88 220 VAL A N 1
ATOM 1766 C CA . VAL A 1 220 ? -0.784 -9.928 2.215 1.00 93.88 220 VAL A CA 1
ATOM 1767 C C . VAL A 1 220 ? -1.083 -10.827 3.414 1.00 93.88 220 VAL A C 1
ATOM 1769 O O . VAL A 1 220 ? -2.242 -10.978 3.797 1.00 93.88 220 VAL A O 1
ATOM 1772 N N . GLN A 1 221 ? -0.047 -11.363 4.066 1.00 91.75 221 GLN A N 1
ATOM 1773 C CA . GLN A 1 221 ? -0.207 -12.180 5.272 1.00 91.75 221 GLN A CA 1
ATOM 1774 C C . GLN A 1 221 ? -0.886 -11.405 6.408 1.00 91.75 221 GLN A C 1
ATOM 1776 O O . GLN A 1 221 ? -1.774 -11.943 7.074 1.00 91.75 221 GLN A O 1
ATOM 1781 N N . PHE A 1 222 ? -0.503 -10.142 6.620 1.00 91.50 222 PHE A N 1
ATOM 1782 C CA . PHE A 1 222 ? -1.118 -9.288 7.630 1.00 91.50 222 PHE A CA 1
ATOM 1783 C C . PHE A 1 222 ? -2.607 -9.054 7.358 1.00 91.50 222 PHE A C 1
ATOM 1785 O O . PHE A 1 222 ? -3.419 -9.301 8.246 1.00 91.50 222 PHE A O 1
ATOM 1792 N N . PHE A 1 223 ? -2.988 -8.615 6.155 1.00 91.31 223 PHE A N 1
ATOM 1793 C CA . PHE A 1 223 ? -4.387 -8.339 5.824 1.00 91.31 223 PHE A CA 1
ATOM 1794 C C . PHE A 1 223 ? -5.228 -9.611 5.814 1.00 91.31 223 PHE A C 1
ATOM 1796 O O . PHE A 1 223 ? -6.347 -9.593 6.321 1.00 91.31 223 PHE A O 1
ATOM 1803 N N . TYR A 1 224 ? -4.682 -10.730 5.336 1.00 90.00 224 TYR A N 1
ATOM 1804 C CA . TYR A 1 224 ? -5.335 -12.031 5.451 1.00 90.00 224 TYR A CA 1
ATOM 1805 C C . TYR A 1 224 ? -5.619 -12.375 6.920 1.00 90.00 224 TYR A C 1
ATOM 1807 O O . TYR A 1 224 ? -6.754 -12.678 7.287 1.00 90.00 224 TYR A O 1
ATOM 1815 N N . ALA A 1 225 ? -4.618 -12.248 7.797 1.00 86.06 225 ALA A N 1
ATOM 1816 C CA . ALA A 1 225 ? -4.810 -12.459 9.227 1.00 86.06 225 ALA A CA 1
ATOM 1817 C C . ALA A 1 225 ? -5.801 -11.451 9.827 1.00 86.06 225 ALA A C 1
ATOM 1819 O O . ALA A 1 225 ? -6.637 -11.841 10.630 1.00 86.06 225 ALA A O 1
ATOM 1820 N N . ALA A 1 226 ? -5.767 -10.183 9.421 1.00 84.31 226 ALA A N 1
ATOM 1821 C CA . ALA A 1 226 ? -6.689 -9.166 9.908 1.00 84.31 226 ALA A CA 1
ATOM 1822 C C . ALA A 1 226 ? -8.137 -9.454 9.484 1.00 84.31 226 ALA A C 1
ATOM 1824 O O . ALA A 1 226 ? -9.052 -9.195 10.262 1.00 84.31 226 ALA A O 1
ATOM 1825 N N . ILE A 1 227 ? -8.368 -10.015 8.292 1.00 84.94 227 ILE A N 1
ATOM 1826 C CA . ILE A 1 227 ? -9.697 -10.352 7.757 1.00 84.94 227 ILE A CA 1
ATOM 1827 C C . ILE A 1 227 ? -10.242 -11.650 8.356 1.00 84.94 227 ILE A C 1
ATOM 1829 O O . ILE A 1 227 ? -11.408 -11.672 8.743 1.00 84.94 227 ILE A O 1
ATOM 1833 N N . PHE A 1 228 ? -9.421 -12.689 8.484 1.00 79.62 228 PHE A N 1
ATOM 1834 C CA . PHE A 1 228 ? -9.894 -14.029 8.847 1.00 79.62 228 PHE A CA 1
ATOM 1835 C C . PHE A 1 228 ? -9.584 -14.436 10.285 1.00 79.62 228 PHE A C 1
ATOM 1837 O O . PHE A 1 228 ? -10.339 -15.183 10.897 1.00 79.62 228 PHE A O 1
ATOM 1844 N N . ARG A 1 229 ? -8.491 -13.944 10.873 1.00 64.75 229 ARG A N 1
ATOM 1845 C CA . ARG A 1 229 ? -8.094 -14.320 12.233 1.00 64.75 229 ARG A CA 1
ATOM 1846 C C . ARG A 1 229 ? -8.534 -13.247 13.225 1.00 64.75 229 ARG A C 1
ATOM 1848 O O . ARG A 1 229 ? -8.270 -12.059 13.056 1.00 64.75 229 ARG A O 1
ATOM 1855 N N . ASN A 1 230 ? -9.162 -13.666 14.321 1.00 54.53 230 ASN A N 1
ATOM 1856 C CA . ASN A 1 230 ? -9.304 -12.818 15.503 1.00 54.53 230 ASN A CA 1
ATOM 1857 C C . ASN A 1 230 ? -7.926 -12.691 16.161 1.00 54.53 230 ASN A C 1
ATOM 1859 O O . ASN A 1 230 ? -7.564 -13.477 17.037 1.00 54.53 230 ASN A O 1
ATOM 1863 N N . ILE A 1 231 ? -7.118 -11.740 15.689 1.00 50.22 231 ILE A N 1
ATOM 1864 C CA . ILE A 1 231 ? -5.777 -11.533 16.229 1.00 50.22 231 ILE A CA 1
ATOM 1865 C C . ILE A 1 231 ? -5.924 -11.055 17.685 1.00 50.22 231 ILE A C 1
ATOM 1867 O O . ILE A 1 231 ? -6.391 -9.945 17.946 1.00 50.22 231 ILE A O 1
ATOM 1871 N N . LYS A 1 232 ? -5.558 -11.905 18.654 1.00 40.12 232 LYS A N 1
ATOM 1872 C CA . LYS A 1 232 ? -5.454 -11.508 20.066 1.00 40.12 232 LYS A CA 1
ATOM 1873 C C . LYS A 1 232 ? -4.326 -10.486 20.187 1.00 40.12 232 LYS A C 1
ATOM 1875 O O . LYS A 1 232 ? -3.184 -10.804 19.867 1.00 40.12 232 LYS A O 1
ATOM 1880 N N . LEU A 1 233 ? -4.640 -9.274 20.641 1.00 45.31 233 LEU A N 1
ATOM 1881 C CA . LEU A 1 233 ? -3.669 -8.188 20.771 1.00 45.31 233 LEU A CA 1
ATOM 1882 C C . LEU A 1 233 ? -3.805 -7.404 22.073 1.00 45.31 233 LEU A C 1
ATOM 1884 O O . LEU A 1 233 ? -4.906 -7.249 22.607 1.00 45.31 233 LEU A O 1
ATOM 1888 N N . SER A 1 234 ? -2.640 -6.952 22.553 1.00 39.94 234 SER A N 1
ATOM 1889 C CA . SER A 1 234 ? -2.420 -6.234 23.810 1.00 39.94 234 SER A CA 1
ATOM 1890 C C . SER A 1 234 ? -3.215 -4.932 23.890 1.00 39.94 234 SER A C 1
ATOM 1892 O O . SER A 1 234 ? -3.415 -4.253 22.882 1.00 39.94 234 SER A O 1
ATOM 1894 N N . ASN A 1 235 ? -3.625 -4.576 25.108 1.00 39.31 235 ASN A N 1
ATOM 1895 C CA . ASN A 1 235 ? -4.509 -3.455 25.424 1.00 39.31 235 ASN A CA 1
ATOM 1896 C C . ASN A 1 235 ? -3.878 -2.090 25.091 1.00 39.31 235 ASN A C 1
ATOM 1898 O O . ASN A 1 235 ? -3.176 -1.510 25.911 1.00 39.31 235 ASN A O 1
ATOM 1902 N N . VAL A 1 236 ? -4.124 -1.589 23.877 1.00 46.16 236 VAL A N 1
ATOM 1903 C CA . VAL A 1 236 ? -3.823 -0.199 23.467 1.00 46.16 236 VAL A CA 1
ATOM 1904 C C . VAL A 1 236 ? -5.101 0.628 23.285 1.00 46.16 236 VAL A C 1
ATOM 1906 O O . VAL A 1 236 ? -5.068 1.843 23.449 1.00 46.16 236 VAL A O 1
ATOM 1909 N N . CYS A 1 237 ? -6.244 -0.014 23.031 1.00 47.69 237 CYS A N 1
ATOM 1910 C CA . CYS A 1 237 ? -7.547 0.622 23.210 1.00 47.69 237 CYS A CA 1
ATOM 1911 C C . CYS A 1 237 ? -7.897 0.638 24.701 1.00 47.69 237 CYS A C 1
ATOM 1913 O O . CYS A 1 237 ? -7.817 -0.409 25.350 1.00 47.69 237 CYS A O 1
ATOM 1915 N N . GLU A 1 238 ? -8.318 1.786 25.230 1.00 40.88 238 GLU A N 1
ATOM 1916 C CA . GLU A 1 238 ? -8.885 1.848 26.578 1.00 40.88 238 GLU A CA 1
ATOM 1917 C C . GLU A 1 238 ? -10.134 0.958 26.650 1.00 40.88 238 GLU A C 1
ATOM 1919 O O . GLU A 1 238 ? -11.022 1.026 25.793 1.00 40.88 238 GLU A O 1
ATOM 1924 N N . GLU A 1 239 ? -10.205 0.094 27.666 1.00 41.84 239 GLU A N 1
ATOM 1925 C CA . GLU A 1 239 ? -11.404 -0.685 27.987 1.00 41.84 239 GLU A CA 1
ATOM 1926 C C . GLU A 1 239 ? -12.473 0.251 28.569 1.00 41.84 239 GLU A C 1
ATOM 1928 O O . GLU A 1 239 ? -12.747 0.290 29.767 1.00 41.84 239 GLU A O 1
ATOM 1933 N N . GLY A 1 240 ? -13.082 1.044 27.691 1.00 36.09 240 GLY A N 1
ATOM 1934 C CA . GLY A 1 240 ? -14.214 1.899 28.004 1.00 36.09 240 GLY A CA 1
ATOM 1935 C C . GLY A 1 240 ? -15.481 1.078 28.239 1.00 36.09 240 GLY A C 1
ATOM 1936 O O . GLY A 1 240 ? -16.276 0.880 27.319 1.00 36.09 240 GLY A O 1
ATOM 1937 N N . GLY A 1 241 ? -15.671 0.652 29.489 1.00 33.12 241 GLY A N 1
ATOM 1938 C CA . GLY A 1 241 ? -16.955 0.245 30.058 1.00 33.12 241 GLY A CA 1
ATOM 1939 C C . GLY A 1 241 ? -17.366 -1.198 29.766 1.00 33.12 241 GLY A C 1
ATOM 1940 O O . GLY A 1 241 ? -17.463 -1.622 28.616 1.00 33.12 241 GLY A O 1
ATOM 1941 N N . ARG A 1 242 ? -17.651 -1.934 30.850 1.00 32.19 242 ARG A N 1
ATOM 1942 C CA . ARG A 1 242 ? -18.240 -3.282 30.887 1.00 32.19 242 ARG A CA 1
ATOM 1943 C C . ARG A 1 242 ? -19.155 -3.532 29.684 1.00 32.19 242 ARG A C 1
ATOM 1945 O O . ARG A 1 242 ? -20.147 -2.829 29.495 1.00 32.19 242 ARG A O 1
ATOM 1952 N N . VAL A 1 243 ? -18.828 -4.557 28.899 1.00 38.66 243 VAL A N 1
ATOM 1953 C CA . VAL A 1 243 ? -19.724 -5.116 27.885 1.00 38.66 243 VAL A CA 1
ATOM 1954 C C . VAL A 1 243 ? -21.023 -5.489 28.598 1.00 38.66 243 VAL A C 1
ATOM 1956 O O . VAL A 1 243 ? -21.043 -6.399 29.423 1.00 38.66 243 VAL A O 1
ATOM 1959 N N . ALA A 1 244 ? -22.096 -4.741 28.341 1.00 34.72 244 ALA A N 1
ATOM 1960 C CA . ALA A 1 244 ? -23.423 -5.112 28.805 1.00 34.72 244 ALA A CA 1
ATOM 1961 C C . ALA A 1 244 ? -23.751 -6.507 28.249 1.00 34.72 244 ALA A C 1
ATOM 1963 O O . ALA A 1 244 ? -23.547 -6.759 27.059 1.00 34.72 244 ALA A O 1
ATOM 1964 N N . GLN A 1 245 ? -24.257 -7.401 29.105 1.00 40.53 245 GLN A N 1
ATOM 1965 C CA . GLN A 1 245 ? -24.620 -8.792 28.782 1.00 40.53 245 GLN A CA 1
ATOM 1966 C C . GLN A 1 245 ? -25.595 -8.928 27.590 1.00 40.53 245 GLN A C 1
ATOM 1968 O O . GLN A 1 245 ? -25.736 -10.003 27.021 1.00 40.53 245 GLN A O 1
ATOM 1973 N N . THR A 1 246 ? -26.205 -7.834 27.134 1.00 40.03 246 THR A N 1
ATOM 1974 C CA . THR A 1 246 ? -26.989 -7.735 25.894 1.00 40.03 246 THR A CA 1
ATOM 1975 C C . THR A 1 246 ? -26.163 -7.853 24.604 1.00 40.03 246 THR A C 1
ATOM 1977 O O . THR A 1 246 ? -26.730 -8.105 23.545 1.00 40.03 246 THR A O 1
ATOM 1980 N N . GLY A 1 247 ? -24.835 -7.699 24.658 1.00 36.59 247 GLY A N 1
ATOM 1981 C CA . GLY A 1 247 ? -23.939 -7.840 23.502 1.00 36.59 247 GLY A CA 1
ATOM 1982 C C . GLY A 1 247 ? -23.573 -9.284 23.147 1.00 36.59 247 GLY A C 1
ATOM 1983 O O . GLY A 1 247 ? -23.102 -9.528 22.040 1.00 36.59 247 GLY A O 1
ATOM 1984 N N . GLN A 1 248 ? -23.813 -10.242 24.046 1.00 39.56 248 GLN A N 1
ATOM 1985 C CA . GLN A 1 248 ? -23.446 -11.646 23.834 1.00 39.56 248 GLN A CA 1
ATOM 1986 C C . GLN A 1 248 ? -24.350 -12.313 22.784 1.00 39.56 248 GLN A C 1
ATOM 1988 O O . GLN A 1 248 ? -23.853 -12.973 21.880 1.00 39.56 248 GLN A O 1
ATOM 1993 N N . GLY A 1 249 ? -25.648 -11.986 22.782 1.00 35.44 249 GLY A N 1
ATOM 1994 C CA . GLY A 1 249 ? -26.576 -12.439 21.738 1.00 35.44 249 GLY A CA 1
ATOM 1995 C C . GLY A 1 249 ? -26.317 -11.829 20.351 1.00 35.44 249 GLY A C 1
ATOM 1996 O O . GLY A 1 249 ? -26.706 -12.407 19.341 1.00 35.44 249 GLY A O 1
ATOM 1997 N N . LEU A 1 250 ? -25.631 -10.679 20.270 1.00 40.59 250 LEU A N 1
ATOM 1998 C CA . LEU A 1 250 ? -25.235 -10.069 18.992 1.00 40.59 250 LEU A CA 1
ATOM 1999 C C . LEU A 1 250 ? -23.926 -10.668 18.452 1.00 40.59 250 LEU A C 1
ATOM 2001 O O . LEU A 1 250 ? -23.757 -10.744 17.238 1.00 40.59 250 LEU A O 1
ATOM 2005 N N . VAL A 1 251 ? -23.027 -11.115 19.338 1.00 45.12 251 VAL A N 1
ATOM 2006 C CA . VAL A 1 251 ? -21.856 -11.929 18.971 1.00 45.12 251 VAL A CA 1
ATOM 2007 C C . VAL A 1 251 ? -22.321 -13.281 18.422 1.00 45.12 251 VAL A C 1
ATOM 2009 O O . VAL A 1 251 ? -21.903 -13.637 17.327 1.00 45.12 251 VAL A O 1
ATOM 2012 N N . ASP A 1 252 ? -23.299 -13.931 19.062 1.00 39.50 252 ASP A N 1
ATOM 2013 C CA . ASP A 1 252 ? -23.923 -15.164 18.548 1.00 39.50 252 ASP A CA 1
ATOM 2014 C C . ASP A 1 252 ? -24.684 -14.938 17.219 1.00 39.50 252 ASP A C 1
ATOM 2016 O O . ASP A 1 252 ? -24.719 -15.802 16.334 1.00 39.50 252 ASP A O 1
ATOM 2020 N N . SER A 1 253 ? -25.266 -13.745 17.026 1.00 38.84 253 SER A N 1
ATOM 2021 C CA . SER A 1 253 ? -25.912 -13.351 15.764 1.00 38.84 253 SER A CA 1
ATOM 2022 C C . SER A 1 253 ? -24.916 -13.023 14.637 1.00 38.84 253 SER A C 1
ATOM 2024 O O . SER A 1 253 ? -25.269 -13.138 13.463 1.00 38.84 253 SER A O 1
ATOM 2026 N N . LEU A 1 254 ? -23.695 -12.584 14.957 1.00 39.38 254 LEU A N 1
ATOM 2027 C CA . LEU A 1 254 ? -22.622 -12.389 13.977 1.00 39.38 254 LEU A CA 1
ATOM 2028 C C . LEU A 1 254 ? -21.920 -13.713 13.659 1.00 39.38 254 LEU A C 1
ATOM 2030 O O . LEU A 1 254 ? -21.600 -13.944 12.495 1.00 39.38 254 LEU A O 1
ATOM 2034 N N . ASP A 1 255 ? -21.782 -14.607 14.640 1.00 41.53 255 ASP A N 1
ATOM 2035 C CA . ASP A 1 255 ? -21.310 -15.982 14.438 1.00 41.53 255 ASP A CA 1
ATOM 2036 C C . ASP A 1 255 ? -22.256 -16.785 13.539 1.00 41.53 255 ASP A C 1
ATOM 2038 O O . ASP A 1 255 ? -21.811 -17.639 12.779 1.00 41.53 255 ASP A O 1
ATOM 2042 N N . THR A 1 256 ? -23.556 -16.476 13.530 1.00 41.94 256 THR A N 1
ATOM 2043 C CA . THR A 1 256 ? -24.511 -17.073 12.578 1.00 41.94 256 THR A CA 1
ATOM 2044 C C . THR A 1 256 ? -24.383 -16.530 11.152 1.00 41.94 256 THR A C 1
ATOM 2046 O O . THR A 1 256 ? -24.680 -17.264 10.213 1.00 41.94 256 THR A O 1
ATOM 2049 N N . VAL A 1 257 ? -23.882 -15.304 10.956 1.00 39.97 257 VAL A N 1
ATOM 2050 C CA . VAL A 1 257 ? -23.532 -14.770 9.621 1.00 39.97 257 VAL A CA 1
ATOM 2051 C C . VAL A 1 257 ? -22.153 -15.273 9.163 1.00 39.97 257 VAL A C 1
ATOM 2053 O O . VAL A 1 257 ? -21.939 -15.472 7.971 1.00 39.97 257 VAL A O 1
ATOM 2056 N N . LEU A 1 258 ? -21.240 -15.543 10.103 1.00 37.50 258 LEU A N 1
ATOM 2057 C CA . LEU A 1 258 ? -19.918 -16.146 9.873 1.00 37.50 258 LEU A CA 1
ATOM 2058 C C . LEU A 1 258 ? -19.946 -17.684 9.758 1.00 37.50 258 LEU A C 1
ATOM 2060 O O . LEU A 1 258 ? -18.944 -18.289 9.389 1.00 37.50 258 LEU A O 1
ATOM 2064 N N . LYS A 1 259 ? -21.096 -18.332 9.986 1.00 34.03 259 LYS A N 1
ATOM 2065 C CA . LYS A 1 259 ? -21.282 -19.798 9.941 1.00 34.03 259 LYS A CA 1
ATOM 2066 C C . LYS A 1 259 ? -21.254 -20.420 8.534 1.00 34.03 259 LYS A C 1
ATOM 2068 O O . LYS A 1 259 ? -21.727 -21.538 8.353 1.00 34.03 259 LYS A O 1
ATOM 2073 N N . TRP A 1 260 ? -20.732 -19.696 7.545 1.00 34.25 260 TRP A N 1
ATOM 2074 C CA . TRP A 1 260 ? -20.489 -20.193 6.186 1.00 34.25 260 TRP A CA 1
ATOM 2075 C C . TRP A 1 260 ? -19.055 -20.700 5.968 1.00 34.25 260 TRP A C 1
ATOM 2077 O O . TRP A 1 260 ? -18.715 -21.097 4.857 1.00 34.25 260 TRP A O 1
ATOM 2087 N N . GLU A 1 261 ? -18.217 -20.743 7.006 1.00 32.06 261 GLU A N 1
ATOM 2088 C CA . GLU A 1 261 ? -16.950 -21.472 6.930 1.00 32.06 261 GLU A CA 1
ATOM 2089 C C . GLU A 1 261 ? -17.191 -22.985 7.088 1.00 32.06 261 GLU A C 1
ATOM 2091 O O . GLU A 1 261 ? -17.714 -23.419 8.121 1.00 32.06 261 GLU A O 1
ATOM 2096 N N . PRO A 1 262 ? -16.817 -23.821 6.097 1.00 29.11 262 PRO A N 1
ATOM 2097 C CA . PRO A 1 262 ? -16.741 -25.252 6.315 1.00 29.11 262 PRO A CA 1
ATOM 2098 C C . PRO A 1 262 ? -15.630 -25.504 7.334 1.00 29.11 262 PRO A C 1
ATOM 2100 O O . PRO A 1 262 ? -14.493 -25.056 7.177 1.00 29.11 262 PRO A O 1
ATOM 2103 N N . SER A 1 263 ? -15.977 -26.221 8.395 1.00 28.16 263 SER A N 1
ATOM 2104 C CA . SER A 1 263 ? -15.045 -26.696 9.404 1.00 28.16 263 SER A CA 1
ATOM 2105 C C . SER A 1 263 ? -14.047 -27.665 8.771 1.00 28.16 263 SER A C 1
ATOM 2107 O O . SER A 1 263 ? -14.300 -28.864 8.655 1.00 28.16 263 SER A O 1
ATOM 2109 N N . ILE A 1 264 ? -12.890 -27.151 8.365 1.00 28.44 264 ILE A N 1
ATOM 2110 C CA . ILE A 1 264 ? -11.741 -27.996 8.056 1.00 28.44 264 ILE A CA 1
ATOM 2111 C C . ILE A 1 264 ? -11.029 -28.253 9.385 1.00 28.44 264 ILE A C 1
ATOM 2113 O O . ILE A 1 264 ? -10.477 -27.337 9.997 1.00 28.44 264 ILE A O 1
ATOM 2117 N N . LYS A 1 265 ? -11.175 -29.497 9.852 1.00 29.47 265 LYS A N 1
ATOM 2118 C CA . LYS A 1 265 ? -10.432 -30.087 10.970 1.00 29.47 265 LYS A CA 1
ATOM 2119 C C . LYS A 1 265 ? -8.932 -30.096 10.703 1.00 29.47 265 LYS A C 1
ATOM 2121 O O . LYS A 1 265 ? -8.557 -30.284 9.525 1.00 29.47 265 LYS A O 1
#

Radius of gyration: 20.38 Å; chains: 1; bounding box: 51×43×57 Å

Organism: NCBI:txid46732